Protein 8JYV (pdb70)

Nearest PDB structures (foldseek):
  8jyv-assembly1_A-2  TM=1.004E+00  e=3.271E-49  Trichoplax adhaerens
  8jyw-assembly1_A  TM=7.025E-01  e=9.740E-27  Trichoplax adhaerens
  8gtj-assembly1_A  TM=6.447E-01  e=4.768E-07  Homo sapiens
  8gtj-assembly2_C  TM=6.629E-01  e=1.010E-06  Homo sapiens
  8jyz-assembly1_B  TM=3.454E-01  e=4.196E-01  Neurospora crassa

Solvent-accessible surface area: 12658 Å² total

Sequence (237 aa):
GRPFAVAVNEFIRSAGQDSLCGVPDINSSGDFPLHIIVKEVPKVLPCCRRPKIKRTPYTLNDILDEPCPNQLKSSDLVTFTEPLVSNVKASSSIGLQILKHFDSGAKGSKNFITSASLGTVVKAETIDITKVLAKVRTAKAKVENDLVSRVKTKRLCLGLVVETACVAAAGKLTEADNWEISGHTNANIGEAVVTATAELDKNLSRKIEIPPGTALAYSFDLEILEDRSLRVSSSAG

InterPro domains:
  IPR040460 Gasdermin, pore forming domain [PF04598] (1-233)
  IPR042377 Gasdermin-E [PTHR15207] (1-231)

B-factor: mean 58.8, std 21.07, range [24.51, 159.01]

Foldseek 3Di:
DQLLVVQLVLVVVVVPALQKDWDRGQVLQVQFAQHKKKWFQDPVDPVPDGTDIGGDPDGNQLWWPDDFDQEKEKAWDDFDPFWDKDKDFCPDPSNVVVQVVVPVGLVPFGIKIKTKHQWIKMKMFHPDVPRVQVCLQPTFTDCPRPLLVVVVDPRIWMKHWGMWIFRADQWDLDPVGHYDTYDRDPTDAFPIKMKIARPPDNVRMDMDTNHHSGTTITGIGWDQDPVRRIDGDGDSD

Secondary structure (DSSP, 8-state):
----HHHHHHHHHHH--TT-EE---STTGGG---EEEEEE--SSSSS-SPPEEEEEEEEHHHHBSS----EEEEEEEEE--S-EEEEEETTSHHHHHHHHHSTT--TT--EEEEEEE--EEEEEEES-HHHHHHHHHH-BB-TTSHHHHH---SSEEEEE--EEEEE--SS-S-SSSEEPP----S---S--EEEEEETTEEEEEEEEE--TT-EEEEE--EEEPTTSBEEE-----

Organism: Trichoplax adhaerens (NCBI:txid10228)

Radius of gyration: 19.63 Å; Cα contacts (8 Å, |Δi|>4): 522; chains: 1; bounding box: 34×48×56 Å

Structure (mmCIF, N/CA/C/O backbone):
data_8JYV
#
_entry.id   8JYV
#
_cell.length_a   55.718
_cell.length_b   55.718
_cell.length_c   140.085
_cell.angle_alpha   90.000
_cell.angle_beta   90.000
_cell.angle_gamma   120.000
#
_symmetry.space_group_name_H-M   'P 31 2 1'
#
loop_
_entity.id
_entity.type
_entity.pdbx_description
1 polymer 'Gasdermin pore forming domain-containing protein'
2 water water
#
loop_
_atom_site.group_PDB
_atom_site.id
_atom_site.type_symbol
_atom_site.label_atom_id
_atom_site.label_alt_id
_atom_site.label_comp_id
_atom_site.label_asym_id
_atom_site.label_entity_id
_atom_site.label_seq_id
_atom_site.pdbx_PDB_ins_code
_atom_site.Cartn_x
_atom_site.Cartn_y
_atom_site.Cartn_z
_atom_site.occupancy
_atom_site.B_iso_or_equiv
_atom_site.auth_seq_id
_atom_site.auth_comp_id
_atom_site.auth_asym_id
_atom_site.auth_atom_id
_atom_site.pdbx_PDB_model_num
ATOM 1 N N . GLY A 1 2 ? 18.49623 -7.89910 -11.82406 1.000 73.17061 -2 GLY A N 1
ATOM 2 C CA . GLY A 1 2 ? 19.14177 -7.97689 -10.52416 1.000 66.27531 -2 GLY A CA 1
ATOM 3 C C . GLY A 1 2 ? 18.72363 -6.88888 -9.58035 1.000 66.90108 -2 GLY A C 1
ATOM 4 O O . GLY A 1 2 ? 17.96683 -7.11715 -8.64300 1.000 63.91092 -2 GLY A O 1
ATOM 5 N N . ARG A 1 3 ? 19.30365 -5.71482 -9.74299 1.000 74.59034 -1 ARG A N 1
ATOM 6 C CA . ARG A 1 3 ? 18.86060 -4.58076 -8.92526 1.000 69.81871 -1 ARG A CA 1
ATOM 7 C C . ARG A 1 3 ? 17.39885 -4.25640 -9.24681 1.000 55.99607 -1 ARG A C 1
ATOM 8 O O . ARG A 1 3 ? 16.62852 -3.94236 -8.33154 1.000 48.45593 -1 ARG A O 1
ATOM 16 N N . PRO A 1 4 ? 16.96847 -4.28227 -10.51499 1.000 48.77537 0 PRO A N 1
ATOM 17 C CA . PRO A 1 4 ? 15.51828 -4.15372 -10.76000 1.000 48.85691 0 PRO A CA 1
ATOM 18 C C . PRO A 1 4 ? 14.70811 -5.34623 -10.26768 1.000 44.47675 0 PRO A C 1
ATOM 19 O O . PRO A 1 4 ? 13.56397 -5.17705 -9.82138 1.000 47.39417 0 PRO A O 1
ATOM 31 N N . PHE A 1 6 ? 15.38094 -7.25162 -7.74499 1.000 33.43891 2 PHE A N 1
ATOM 32 C CA . PHE A 1 6 ? 15.28521 -7.04180 -6.29938 1.000 32.78629 2 PHE A CA 1
ATOM 33 C C . PHE A 1 6 ? 14.20839 -6.01683 -5.96968 1.000 36.54548 2 PHE A C 1
ATOM 34 O O . PHE A 1 6 ? 13.44532 -6.18498 -5.00707 1.000 36.62623 2 PHE A O 1
ATOM 42 N N . ALA A 1 7 ? 14.15024 -4.92967 -6.74191 1.000 32.81064 3 ALA A N 1
ATOM 43 C CA . ALA A 1 7 ? 13.10132 -3.94218 -6.53490 1.000 31.40505 3 ALA A CA 1
ATOM 44 C C . ALA A 1 7 ? 11.72620 -4.56565 -6.70525 1.000 42.22860 3 ALA A C 1
ATOM 45 O O . ALA A 1 7 ? 10.77493 -4.15340 -6.03941 1.000 34.72160 3 ALA A O 1
ATOM 47 N N . VAL A 1 8 ? 11.59204 -5.55302 -7.59933 1.000 36.46457 4 VAL A N 1
ATOM 48 C CA . VAL A 1 8 ? 10.31309 -6.25145 -7.70921 1.000 36.19523 4 VAL A CA 1
ATOM 49 C C . VAL A 1 8 ? 9.97129 -6.95385 -6.39780 1.000 41.64450 4 VAL A C 1
ATOM 50 O O . VAL A 1 8 ? 8.84326 -6.85729 -5.89537 1.000 43.09705 4 VAL A O 1
ATOM 54 N N . ALA A 1 9 ? 10.93257 -7.69005 -5.83661 1.000 38.52013 5 ALA A N 1
ATOM 55 C CA . ALA A 1 9 ? 10.69621 -8.32151 -4.53458 1.000 36.66209 5 ALA A CA 1
ATOM 56 C C . ALA A 1 9 ? 10.24980 -7.29115 -3.49853 1.000 39.28143 5 ALA A C 1
ATOM 57 O O . ALA A 1 9 ? 9.23752 -7.46886 -2.80920 1.000 39.39391 5 ALA A O 1
ATOM 59 N N . VAL A 1 10 ? 11.01968 -6.21108 -3.38312 1.000 37.87029 6 VAL A N 1
ATOM 60 C CA . VAL A 1 10 ? 10.77207 -5.16534 -2.38908 1.000 35.89726 6 VAL A CA 1
ATOM 61 C C . VAL A 1 10 ? 9.37265 -4.57695 -2.55018 1.000 39.99798 6 VAL A C 1
ATOM 62 O O . VAL A 1 10 ? 8.59778 -4.48213 -1.58668 1.000 37.05686 6 VAL A O 1
ATOM 66 N N . ASN A 1 11 ? 9.03797 -4.14784 -3.76894 1.000 33.75266 7 ASN A N 1
ATOM 67 C CA . ASN A 1 11 ? 7.71737 -3.58129 -4.02019 1.000 36.73469 7 ASN A CA 1
ATOM 68 C C . ASN A 1 11 ? 6.61358 -4.58428 -3.70299 1.000 49.84076 7 ASN A C 1
ATOM 69 O O . ASN A 1 11 ? 5.56725 -4.20580 -3.17158 1.000 41.66416 7 ASN A O 1
ATOM 74 N N . GLU A 1 12 ? 6.81577 -5.86679 -4.03462 1.000 46.29010 8 GLU A N 1
ATOM 75 C CA . GLU A 1 12 ? 5.80091 -6.87267 -3.72350 1.000 45.54979 8 GLU A CA 1
ATOM 76 C C . GLU A 1 12 ? 5.56668 -6.98378 -2.22098 1.000 46.44655 8 GLU A C 1
ATOM 77 O O . GLU A 1 12 ? 4.41599 -6.99498 -1.75760 1.000 44.38460 8 GLU A O 1
ATOM 83 N N . PHE A 1 13 ? 6.64557 -7.07014 -1.43828 1.000 41.01666 9 PHE A N 1
ATOM 84 C CA . PHE A 1 13 ? 6.46247 -7.12209 0.00534 1.000 43.79109 9 PHE A CA 1
ATOM 85 C C . PHE A 1 13 ? 5.72714 -5.88062 0.49358 1.000 40.63616 9 PHE A C 1
ATOM 86 O O . PHE A 1 13 ? 4.77442 -5.97950 1.27022 1.000 46.34782 9 PHE A O 1
ATOM 94 N N . ILE A 1 14 ? 6.14675 -4.70032 0.03398 1.000 41.37943 10 ILE A N 1
ATOM 95 C CA . ILE A 1 14 ? 5.54791 -3.46624 0.53554 1.000 41.00238 10 ILE A CA 1
ATOM 96 C C . ILE A 1 14 ? 4.07088 -3.39816 0.16279 1.000 49.15232 10 ILE A C 1
ATOM 97 O O . ILE A 1 14 ? 3.22213 -3.02698 0.98226 1.000 42.75657 10 ILE A O 1
ATOM 102 N N . ARG A 1 15 ? 3.73213 -3.78619 -1.06724 1.000 41.94262 11 ARG A N 1
ATOM 103 C CA . ARG A 1 15 ? 2.33404 -3.76781 -1.47348 1.000 43.53644 11 ARG A CA 1
ATOM 104 C C . ARG A 1 15 ? 1.51718 -4.77860 -0.68392 1.000 49.35720 11 ARG A C 1
ATOM 105 O O . ARG A 1 15 ? 0.31661 -4.57904 -0.48365 1.000 62.14221 11 ARG A O 1
ATOM 113 N N . SER A 1 16 ? 2.14168 -5.86314 -0.22445 1.000 47.66449 12 SER A N 1
ATOM 114 C CA . SER A 1 16 ? 1.38678 -6.85108 0.53847 1.000 54.27143 12 SER A CA 1
ATOM 115 C C . SER A 1 16 ? 1.23132 -6.45592 1.99939 1.000 48.85270 12 SER A C 1
ATOM 116 O O . SER A 1 16 ? 0.26902 -6.87741 2.64582 1.000 58.35469 12 SER A O 1
ATOM 119 N N . ALA A 1 17 ? 2.16522 -5.66511 2.53434 1.000 49.68623 13 ALA A N 1
ATOM 120 C CA . ALA A 1 17 ? 2.17339 -5.38117 3.96702 1.000 54.45296 13 ALA A CA 1
ATOM 121 C C . ALA A 1 17 ? 1.07322 -4.40742 4.37606 1.000 63.72891 13 ALA A C 1
ATOM 122 O O . ALA A 1 17 ? 0.54276 -4.50738 5.49005 1.000 64.64867 13 ALA A O 1
ATOM 124 N N . GLY A 1 18 ? 0.73050 -3.45362 3.51535 1.000 57.11344 14 GLY A N 1
ATOM 125 C CA . GLY A 1 18 ? -0.30258 -2.49410 3.85792 1.000 63.79197 14 GLY A CA 1
ATOM 126 C C . GLY A 1 18 ? 0.09033 -1.42793 4.85839 1.000 68.07300 14 GLY A C 1
ATOM 127 O O . GLY A 1 18 ? -0.79030 -0.81389 5.46616 1.000 67.44905 14 GLY A O 1
ATOM 128 N N . GLN A 1 19 ? 1.38243 -1.18855 5.05759 1.000 62.89964 15 GLN A N 1
ATOM 129 C CA . GLN A 1 19 ? 1.86279 -0.11924 5.92436 1.000 65.92464 15 GLN A CA 1
ATOM 130 C C . GLN A 1 19 ? 2.37010 1.02739 5.05694 1.000 69.49427 15 GLN A C 1
ATOM 131 O O . GLN A 1 19 ? 3.29117 0.84105 4.25297 1.000 66.37167 15 GLN A O 1
ATOM 137 N N . ASP A 1 20 ? 1.76842 2.21097 5.22062 1.000 69.93515 16 ASP A N 1
ATOM 138 C CA . ASP A 1 20 ? 2.12979 3.34797 4.37544 1.000 74.58526 16 ASP A CA 1
ATOM 139 C C . ASP A 1 20 ? 3.53698 3.85345 4.66663 1.000 69.07414 16 ASP A C 1
ATOM 140 O O . ASP A 1 20 ? 4.18122 4.43858 3.78705 1.000 72.86689 16 ASP A O 1
ATOM 145 N N . SER A 1 21 ? 4.02845 3.63943 5.88590 1.000 61.68094 17 SER A N 1
ATOM 146 C CA . SER A 1 21 ? 5.30342 4.21386 6.28702 1.000 60.95450 17 SER A CA 1
ATOM 147 C C . SER A 1 21 ? 6.49408 3.51665 5.64456 1.000 54.06414 17 SER A C 1
ATOM 148 O O . SER A 1 21 ? 7.60135 4.06656 5.67810 1.000 48.07524 17 SER A O 1
ATOM 151 N N . LEU A 1 22 ? 6.29871 2.33182 5.06477 1.000 43.66438 18 LEU A N 1
ATOM 152 C CA . LEU A 1 22 ? 7.43333 1.50334 4.68629 1.000 35.22593 18 LEU A CA 1
ATOM 153 C C . LEU A 1 22 ? 8.17078 2.08802 3.49449 1.000 45.62731 18 LEU A C 1
ATOM 154 O O . LEU A 1 22 ? 7.56325 2.55707 2.52472 1.000 41.34328 18 LEU A O 1
ATOM 159 N N . CYS A 1 23 ? 9.49186 2.02526 3.56382 1.000 33.29294 19 CYS A N 1
ATOM 160 C CA . CYS A 1 23 ? 10.36945 2.41591 2.47937 1.000 35.20858 19 CYS A CA 1
ATOM 161 C C . CYS A 1 23 ? 11.10819 1.19146 1.95513 1.000 36.27441 19 CYS A C 1
ATOM 162 O O . CYS A 1 23 ? 11.42228 0.26438 2.70546 1.000 34.49751 19 CYS A O 1
ATOM 165 N N . GLY A 1 24 ? 11.38928 1.18365 0.65927 1.000 31.65738 20 GLY A N 1
ATOM 166 C CA . GLY A 1 24 ? 12.05477 0.04268 0.04999 1.000 30.40002 20 GLY A CA 1
ATOM 167 C C . GLY A 1 24 ? 13.56928 0.12784 0.13650 1.000 25.06446 20 GLY A C 1
ATOM 168 O O . GLY A 1 24 ? 14.15306 1.19359 -0.00413 1.000 32.26744 20 GLY A O 1
ATOM 169 N N . VAL A 1 25 ? 14.19987 -1.01634 0.36555 1.000 26.67978 21 VAL A N 1
ATOM 170 C CA . VAL A 1 25 ? 15.65618 -1.08308 0.41034 1.000 26.54343 21 VAL A CA 1
ATOM 171 C C . VAL A 1 25 ? 16.13224 -1.05916 -1.03868 1.000 38.87972 21 VAL A C 1
ATOM 172 O O . VAL A 1 25 ? 15.53812 -1.73880 -1.88607 1.000 30.82195 21 VAL A O 1
ATOM 176 N N . PRO A 1 26 ? 17.14172 -0.26289 -1.38521 1.000 33.60309 22 PRO A N 1
ATOM 177 C CA . PRO A 1 26 ? 17.44341 -0.04605 -2.81172 1.000 36.21491 22 PRO A CA 1
ATOM 178 C C . PRO A 1 26 ? 18.15184 -1.19366 -3.50369 1.000 38.83529 22 PRO A C 1
ATOM 179 O O . PRO A 1 26 ? 17.94110 -1.40341 -4.70102 1.000 40.35295 22 PRO A O 1
ATOM 183 N N . ASP A 1 27 ? 19.00925 -1.91609 -2.79700 1.000 39.13482 23 ASP A N 1
ATOM 184 C CA . ASP A 1 27 ? 19.73071 -3.01405 -3.41879 1.000 43.06087 23 ASP A CA 1
ATOM 185 C C . ASP A 1 27 ? 20.17474 -3.98268 -2.33656 1.000 47.44855 23 ASP A C 1
ATOM 186 O O . ASP A 1 27 ? 20.21929 -3.64395 -1.15014 1.000 37.76430 23 ASP A O 1
ATOM 191 N N . ILE A 1 28 ? 20.51478 -5.19732 -2.77047 1.000 39.26937 24 ILE A N 1
ATOM 192 C CA . ILE A 1 28 ? 20.98832 -6.21536 -1.83634 1.000 42.70449 24 ILE A CA 1
ATOM 193 C C . ILE A 1 28 ? 22.28357 -5.76891 -1.16753 1.000 44.40761 24 ILE A C 1
ATOM 194 O O . ILE A 1 28 ? 22.46860 -5.93202 0.04975 1.000 40.60930 24 ILE A O 1
ATOM 199 N N . ASN A 1 29 ? 23.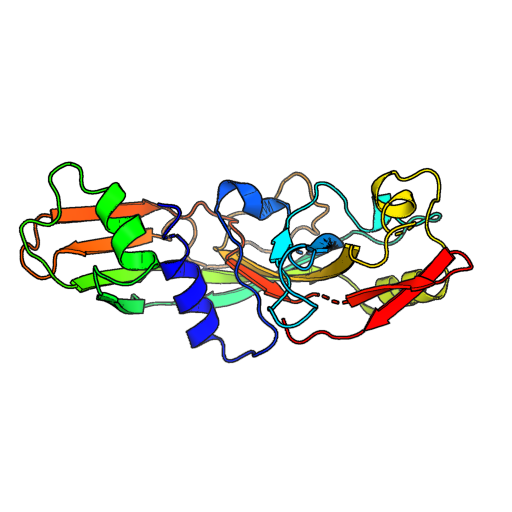18315 -5.15686 -1.94010 1.000 40.32521 25 ASN A N 1
ATOM 200 C CA . ASN A 1 29 ? 24.48760 -4.79068 -1.39532 1.000 41.71018 25 ASN A CA 1
ATOM 201 C C . ASN A 1 29 ? 24.37524 -3.77993 -0.26020 1.000 42.44218 25 ASN A C 1
ATOM 202 O O . ASN A 1 29 ? 25.22213 -3.76791 0.64038 1.000 52.32781 25 ASN A O 1
ATOM 207 N N . SER A 1 30 ? 23.36076 -2.92110 -0.28772 1.000 44.69863 26 SER A N 1
ATOM 208 C CA . SER A 1 30 ? 23.19733 -1.88444 0.72925 1.000 40.40880 26 SER A CA 1
ATOM 209 C C . SER A 1 30 ? 22.40234 -2.34432 1.94229 1.000 46.16149 26 SER A C 1
ATOM 210 O O . SER A 1 30 ? 22.16614 -1.53011 2.83848 1.000 43.65120 26 SER A O 1
ATOM 213 N N . SER A 1 31 ? 21.99998 -3.61769 1.99362 1.000 37.38704 27 SER A N 1
ATOM 214 C CA . SER A 1 31 ? 21.00887 -4.07116 2.96999 1.000 41.55816 27 SER A CA 1
ATOM 215 C C . SER A 1 31 ? 21.40878 -3.70060 4.38840 1.000 43.86177 27 SER A C 1
ATOM 216 O O . SER A 1 31 ? 20.57930 -3.22555 5.17914 1.000 44.50400 27 SER A O 1
ATOM 219 N N . GLY A 1 32 ? 22.68332 -3.92065 4.72581 1.000 44.20092 28 GLY A N 1
ATOM 220 C CA . GLY A 1 32 ? 23.14992 -3.69522 6.08103 1.000 40.26076 28 GLY A CA 1
ATOM 221 C C . GLY A 1 32 ? 22.98267 -2.26811 6.55105 1.000 43.99928 28 GLY A C 1
ATOM 222 O O . GLY A 1 32 ? 22.87034 -2.02267 7.75344 1.000 43.65660 28 GLY A O 1
ATOM 223 N N . ASP A 1 33 ? 22.95263 -1.31069 5.62218 1.000 39.23470 29 ASP A N 1
ATOM 224 C CA . ASP A 1 33 ? 22.80551 0.08958 5.99414 1.000 37.81899 29 ASP A CA 1
ATOM 225 C C . ASP A 1 33 ? 21.37753 0.45614 6.36875 1.000 38.10552 29 ASP A C 1
ATOM 226 O O . ASP A 1 33 ? 21.14269 1.58636 6.80979 1.000 38.99564 29 ASP A O 1
ATOM 231 N N . PHE A 1 34 ? 20.42271 -0.46484 6.22761 1.000 33.51380 30 PHE A N 1
ATOM 232 C CA . PHE A 1 34 ? 19.03085 -0.14914 6.50624 1.000 32.55366 30 PHE A CA 1
ATOM 233 C C . PHE A 1 34 ? 18.47994 -0.95510 7.67561 1.000 34.07365 30 PHE A C 1
ATOM 234 O O . PHE A 1 34 ? 17.26274 -1.11358 7.79554 1.000 31.92942 30 PHE A O 1
ATOM 250 N N . PRO A 1 36 ? 17.86678 -1.50675 11.88407 1.000 34.29225 32 PRO A N 1
ATOM 251 C CA . PRO A 1 36 ? 17.54288 -0.56321 12.96803 1.000 33.42770 32 PRO A CA 1
ATOM 252 C C . PRO A 1 36 ? 18.77622 0.14139 13.51953 1.000 34.86701 32 PRO A C 1
ATOM 253 O O . PRO A 1 36 ? 19.86916 -0.42476 13.59595 1.000 34.82349 32 PRO A O 1
ATOM 257 N N . LEU A 1 37 ? 18.57711 1.40108 13.90709 1.000 35.64499 33 LEU A N 1
ATOM 258 C CA . LEU A 1 37 ? 19.55787 2.33149 14.45364 1.000 34.68603 33 LEU A CA 1
ATOM 259 C C . LEU A 1 37 ? 20.52639 2.83209 13.39649 1.000 37.53295 33 LEU A C 1
ATOM 260 O O . LEU A 1 37 ? 21.39949 3.64691 13.71777 1.000 34.76838 33 LEU A O 1
ATOM 265 N N . HIS A 1 38 ? 20.39203 2.41454 12.13756 1.000 34.63625 34 HIS A N 1
ATOM 266 C CA . HIS A 1 38 ? 21.23151 3.03039 11.13195 1.000 33.82061 34 HIS A CA 1
ATOM 267 C C . HIS A 1 38 ? 20.64672 4.37707 10.72928 1.000 30.81183 34 HIS A C 1
ATOM 268 O O . HIS A 1 38 ? 19.44544 4.63771 10.86919 1.000 32.45994 34 HIS A O 1
ATOM 275 N N . ILE A 1 39 ? 21.52347 5.24027 10.23887 1.000 34.55850 35 ILE A N 1
ATOM 276 C CA . ILE A 1 39 ? 21.17393 6.59201 9.83612 1.000 36.52674 35 ILE A CA 1
ATOM 277 C C . ILE A 1 39 ? 21.06012 6.62585 8.32300 1.000 35.08255 35 ILE A C 1
ATOM 278 O O . ILE A 1 39 ? 21.95608 6.14771 7.61343 1.000 35.49277 35 ILE A O 1
ATOM 283 N N . ILE A 1 40 ? 19.97161 7.19994 7.82850 1.000 35.02683 36 ILE A N 1
ATOM 284 C CA . ILE A 1 40 ? 19.83126 7.48788 6.40780 1.000 35.05374 36 ILE A CA 1
ATOM 285 C C . ILE A 1 40 ? 19.84847 8.99965 6.21647 1.000 42.62724 36 ILE A C 1
ATOM 286 O O . ILE A 1 40 ? 19.65605 9.77374 7.15498 1.000 36.45658 36 ILE A O 1
ATOM 291 N N . VAL A 1 41 ? 20.08070 9.42959 4.97538 1.000 35.69834 37 VAL A N 1
ATOM 292 C CA . VAL A 1 41 ? 20.02172 10.84360 4.63339 1.000 34.51497 37 VAL A CA 1
ATOM 293 C C . VAL A 1 41 ? 18.96361 11.03132 3.55719 1.000 48.89866 37 VAL A C 1
ATOM 294 O O . VAL A 1 41 ? 18.82467 10.19581 2.66100 1.000 47.05203 37 VAL A O 1
ATOM 298 N N . LYS A 1 42 ? 18.20318 12.11213 3.65563 1.000 41.57849 38 LYS A N 1
ATOM 299 C CA . LYS A 1 42 ? 17.36121 12.58995 2.56870 1.000 50.66041 38 LYS A CA 1
ATOM 300 C C . LYS A 1 42 ? 17.96942 13.87992 2.04126 1.000 55.31599 38 LYS A C 1
ATOM 301 O O . LYS A 1 42 ? 18.15638 14.84106 2.79900 1.000 56.62421 38 LYS A O 1
ATOM 307 N N . GLU A 1 43 ? 18.29823 13.88981 0.75325 1.000 62.84370 39 GLU A N 1
ATOM 308 C CA . GLU A 1 43 ? 18.79392 15.08432 0.08187 1.000 63.76144 39 GLU A CA 1
ATOM 309 C C . GLU A 1 43 ? 17.84726 15.40656 -1.06380 1.000 65.83995 39 GLU A C 1
ATOM 310 O O . GLU A 1 43 ? 17.55923 14.54188 -1.89804 1.000 56.15580 39 GLU A O 1
ATOM 316 N N . VAL A 1 44 ? 17.32072 16.62496 -1.07569 1.000 66.52131 40 VAL A N 1
ATOM 317 C CA . VAL A 1 44 ? 16.38426 16.99990 -2.13044 1.000 87.43358 40 VAL A CA 1
ATOM 318 C C . VAL A 1 44 ? 17.21799 17.45934 -3.32118 1.000 81.89587 40 VAL A C 1
ATOM 319 O O . VAL A 1 44 ? 18.20232 18.19465 -3.14121 1.000 77.44134 40 VAL A O 1
ATOM 323 N N . PRO A 1 45 ? 16.89910 17.00505 -4.53363 1.000 77.88824 41 PRO A N 1
ATOM 324 C CA . PRO A 1 45 ? 17.72605 17.34588 -5.69628 1.000 86.14441 41 PRO A CA 1
ATOM 325 C C . PRO A 1 45 ? 17.93231 18.84796 -5.82282 1.000 92.24616 41 PRO A C 1
ATOM 326 O O . PRO A 1 45 ? 17.02069 19.64426 -5.58708 1.000 93.34574 41 PRO A O 1
ATOM 330 N N . LYS A 1 46 ? 19.16027 19.23002 -6.18304 1.000 104.89336 42 LYS A N 1
ATOM 331 C CA . LYS A 1 46 ? 19.49592 20.64545 -6.29466 1.000 107.62601 42 LYS A CA 1
ATOM 332 C C . LYS A 1 46 ? 18.68494 21.33308 -7.38648 1.000 113.04538 42 LYS A C 1
ATOM 333 O O . LYS A 1 46 ? 18.46675 22.54929 -7.32410 1.000 113.07550 42 LYS A O 1
ATOM 339 N N . VAL A 1 47 ? 18.22691 20.57583 -8.38641 1.000 107.04113 43 VAL A N 1
ATOM 340 C CA . VAL A 1 47 ? 17.43097 21.15816 -9.46442 1.000 114.06972 43 VAL A CA 1
ATOM 341 C C . VAL A 1 47 ? 16.04219 21.53537 -8.96225 1.000 114.97649 43 VAL A C 1
ATOM 342 O O . VAL A 1 47 ? 15.53546 22.62857 -9.24372 1.000 117.61436 43 VAL A O 1
ATOM 346 N N . LEU A 1 48 ? 15.41408 20.64525 -8.20943 1.000 105.01814 44 LEU A N 1
ATOM 347 C CA . LEU A 1 48 ? 14.02334 20.82875 -7.82312 1.000 104.15287 44 LEU A CA 1
ATOM 348 C C . LEU A 1 48 ? 13.91826 21.71964 -6.58451 1.000 103.18418 44 LEU A C 1
ATOM 349 O O . LEU A 1 48 ? 14.76825 21.65413 -5.69183 1.000 102.24611 44 LEU A O 1
ATOM 354 N N . PRO A 1 49 ? 12.88819 22.55923 -6.51091 1.000 101.69644 45 PRO A N 1
ATOM 355 C CA . PRO A 1 49 ? 12.75877 23.52538 -5.40868 1.000 103.05769 45 PRO A CA 1
ATOM 356 C C . PRO A 1 49 ? 11.90089 22.98563 -4.26598 1.000 107.56357 45 PRO A C 1
ATOM 357 O O . PRO A 1 49 ? 10.90277 23.59532 -3.86385 1.000 111.13579 45 PRO A O 1
ATOM 361 N N . CYS A 1 50 ? 12.29728 21.83006 -3.73057 1.000 91.31212 46 CYS A N 1
ATOM 362 C CA . CYS A 1 50 ? 11.47156 21.09569 -2.77204 1.000 97.77097 46 CYS A CA 1
ATOM 363 C C . CYS A 1 50 ? 10.08923 20.83973 -3.36184 1.000 91.82692 46 CYS A C 1
ATOM 364 O O . CYS A 1 50 ? 9.06193 20.94086 -2.68480 1.000 69.74385 46 CYS A O 1
ATOM 367 N N . CYS A 1 51 ? 10.07403 20.55504 -4.66160 1.000 82.90898 47 CYS A N 1
ATOM 368 C CA . CYS A 1 51 ? 8.88271 20.12603 -5.37343 1.000 88.39931 47 CYS A CA 1
ATOM 369 C C . CYS A 1 51 ? 8.98719 18.68727 -5.83208 1.000 81.82118 47 CYS A C 1
ATOM 370 O O . CYS A 1 51 ? 8.07069 18.18709 -6.49212 1.000 73.86708 47 CYS A O 1
ATOM 373 N N . ARG A 1 52 ? 10.09031 18.02411 -5.52221 1.000 63.62251 48 ARG A N 1
ATOM 374 C CA . ARG A 1 52 ? 10.25070 16.60568 -5.76543 1.000 76.22063 48 ARG A CA 1
ATOM 375 C C . ARG A 1 52 ? 10.41763 15.90222 -4.42979 1.000 81.61042 48 ARG A C 1
ATOM 376 O O . ARG A 1 52 ? 10.89015 16.49278 -3.45319 1.000 82.43846 48 ARG A O 1
ATOM 384 N N . ARG A 1 53 ? 10.00118 14.64711 -4.38863 1.000 84.91948 49 ARG A N 1
ATOM 385 C CA . ARG A 1 53 ? 10.31918 13.82105 -3.24308 1.000 70.24246 49 ARG A CA 1
ATOM 386 C C . ARG A 1 53 ? 11.83208 13.79985 -3.04793 1.000 70.30520 49 ARG A C 1
ATOM 387 O O . ARG A 1 53 ? 12.58704 13.76940 -4.02985 1.000 65.18865 49 ARG A O 1
ATOM 395 N N . PRO A 1 54 ? 12.30887 13.84611 -1.80866 1.000 55.77872 50 PRO A N 1
ATOM 396 C CA . PRO A 1 54 ? 13.75242 13.78045 -1.57500 1.000 50.80412 50 PRO A CA 1
ATOM 397 C C . PRO A 1 54 ? 14.29757 12.43304 -2.00946 1.000 48.42198 50 PRO A C 1
ATOM 398 O O . PRO A 1 54 ? 13.56937 11.44879 -2.13340 1.000 57.10430 50 PRO A O 1
ATOM 402 N N . LYS A 1 55 ? 15.60013 12.39700 -2.24878 1.000 55.24470 51 LYS A N 1
ATOM 403 C CA . LYS A 1 55 ? 16.29323 11.14449 -2.51384 1.000 52.96373 51 LYS A CA 1
ATOM 404 C C . LYS A 1 55 ? 16.82549 10.59095 -1.19878 1.000 47.17366 51 LYS A C 1
ATOM 405 O O . LYS A 1 55 ? 17.54391 11.29408 -0.47640 1.000 51.43328 51 LYS A O 1
ATOM 411 N N . ILE A 1 56 ? 16.45680 9.34815 -0.87977 1.000 47.39016 52 ILE A N 1
ATOM 412 C CA . ILE A 1 56 ? 16.93517 8.68326 0.32969 1.000 44.02597 52 ILE A CA 1
ATOM 413 C C . ILE A 1 56 ? 18.21701 7.93723 0.00088 1.000 50.67046 52 ILE A C 1
ATOM 414 O O . ILE A 1 56 ? 18.29369 7.20834 -0.99390 1.000 52.57175 52 ILE A O 1
ATOM 419 N N . LYS A 1 57 ? 19.22901 8.13225 0.82551 1.000 37.62252 53 LYS A N 1
ATOM 420 C CA . LYS A 1 57 ? 20.55657 7.60586 0.58590 1.000 47.99189 53 LYS A CA 1
ATOM 421 C C . LYS A 1 57 ? 21.04202 6.90636 1.83814 1.000 46.79447 53 LYS A C 1
ATOM 422 O O . LYS A 1 57 ? 20.83036 7.38380 2.96530 1.000 47.28400 53 LYS A O 1
ATOM 428 N N . ARG A 1 58 ? 21.64564 5.74397 1.62855 1.000 42.97940 54 ARG A N 1
ATOM 429 C CA . ARG A 1 58 ? 22.35926 5.05467 2.68353 1.000 40.30351 54 ARG A CA 1
ATOM 430 C C . ARG A 1 58 ? 23.51893 5.91696 3.17384 1.000 46.84837 54 ARG A C 1
ATOM 431 O O . ARG A 1 58 ? 24.02042 6.79463 2.46712 1.000 45.12123 54 ARG A O 1
ATOM 439 N N . THR A 1 59 ? 23.92526 5.67229 4.41107 1.000 42.82661 55 THR A N 1
ATOM 440 C CA . THR A 1 59 ? 25.13604 6.23693 4.99428 1.000 45.64199 55 THR A CA 1
ATOM 441 C C . THR A 1 59 ? 25.80530 5.09595 5.74502 1.000 38.57047 55 THR A C 1
ATOM 442 O O . THR A 1 59 ? 25.17408 4.04972 5.95549 1.000 40.12410 55 THR A O 1
ATOM 446 N N . PRO A 1 60 ? 27.07331 5.22516 6.12912 1.000 44.99324 56 PRO A N 1
ATOM 447 C CA . PRO A 1 60 ? 27.70593 4.17432 6.93548 1.000 51.55191 56 PRO A CA 1
ATOM 448 C C . PRO A 1 60 ? 27.54786 4.36682 8.43404 1.000 50.61602 56 PRO A C 1
ATOM 449 O O . PRO A 1 60 ? 28.15827 3.61452 9.19533 1.000 51.31280 56 PRO A O 1
ATOM 453 N N . TYR A 1 61 ? 26.74613 5.33792 8.86269 1.000 45.51502 57 TYR A N 1
ATOM 454 C CA . TYR A 1 61 ? 26.68498 5.75319 10.25424 1.000 46.51655 57 TYR A CA 1
ATOM 455 C C . TYR A 1 61 ? 25.49523 5.11580 10.96551 1.000 41.78534 57 TYR A C 1
ATOM 456 O O . TYR A 1 61 ? 24.48696 4.74772 10.35072 1.000 39.17454 57 TYR A O 1
ATOM 465 N N . THR A 1 62 ? 25.63625 4.97528 12.27791 1.000 44.11532 58 THR A N 1
ATOM 466 C CA . THR A 1 62 ? 24.55545 4.58273 13.17264 1.000 42.65623 58 THR A CA 1
ATOM 467 C C . THR A 1 62 ? 24.31995 5.69292 14.19313 1.000 41.79837 58 THR A C 1
ATOM 468 O O . THR A 1 62 ? 25.08951 6.65248 14.28984 1.000 43.36031 58 THR A O 1
ATOM 472 N N . LEU A 1 63 ? 23.24446 5.54835 14.97614 1.000 36.40364 59 LEU A N 1
ATOM 473 C CA . LEU A 1 63 ? 22.89631 6.58766 15.94557 1.000 39.01293 59 LEU A CA 1
ATOM 474 C C . LEU A 1 63 ? 24.04869 6.85428 16.90756 1.000 50.63463 59 LEU A C 1
ATOM 475 O O . LEU A 1 63 ? 24.33586 8.01184 17.24868 1.000 44.56019 59 LEU A O 1
ATOM 480 N N . ASN A 1 64 ? 24.73729 5.79548 17.33799 1.000 50.17186 60 ASN A N 1
ATOM 481 C CA . ASN A 1 64 ? 25.84326 5.97645 18.26959 1.000 50.13766 60 ASN A CA 1
ATOM 482 C C . ASN A 1 64 ? 27.03652 6.67458 17.63046 1.000 52.86590 60 ASN A C 1
ATOM 483 O O . ASN A 1 64 ? 27.86411 7.23847 18.35301 1.000 50.95674 60 ASN A 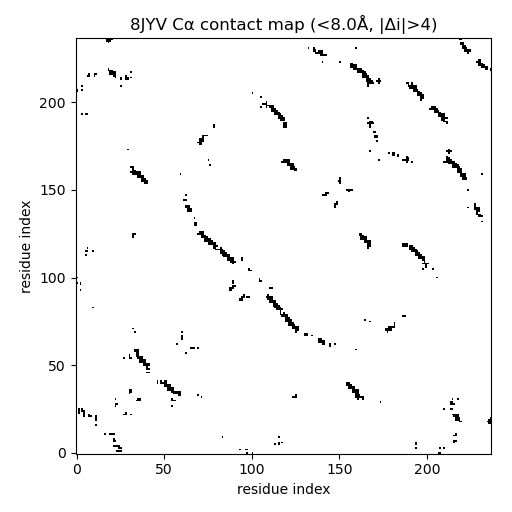O 1
ATOM 488 N N . ASP A 1 65 ? 27.15043 6.66066 16.30033 1.000 46.88680 61 ASP A N 1
ATOM 489 C CA . ASP A 1 65 ? 28.16076 7.49471 15.66071 1.000 54.73779 61 ASP A CA 1
ATOM 490 C C . ASP A 1 65 ? 27.81506 8.97699 15.76470 1.000 56.28461 61 ASP A C 1
ATOM 491 O O . ASP A 1 65 ? 28.69724 9.82617 15.59233 1.000 60.96322 61 ASP A O 1
ATOM 496 N N . ILE A 1 66 ? 26.56149 9.29588 16.07558 1.000 52.65910 62 ILE A N 1
ATOM 497 C CA . ILE A 1 66 ? 26.06389 10.66339 16.03593 1.000 57.36824 62 ILE A CA 1
ATOM 498 C C . ILE A 1 66 ? 25.84716 11.26310 17.42756 1.000 61.99861 62 ILE A C 1
ATOM 499 O O . ILE A 1 66 ? 25.94333 12.49235 17.57261 1.000 63.29176 62 ILE A O 1
ATOM 504 N N . LEU A 1 67 ? 25.60026 10.44727 18.45302 1.000 65.39036 63 LEU A N 1
ATOM 505 C CA . LEU A 1 67 ? 25.33342 10.93580 19.80170 1.000 58.42950 63 LEU A CA 1
ATOM 506 C C . LEU A 1 67 ? 26.62059 11.17318 20.58272 1.000 68.87910 63 LEU A C 1
ATOM 507 O O . LEU A 1 67 ? 27.60807 10.44983 20.42685 1.000 62.52741 63 LEU A O 1
ATOM 512 N N . ASP A 1 68 ? 26.58491 12.18743 21.45601 1.000 66.90201 64 ASP A N 1
ATOM 513 C CA . ASP A 1 68 ? 27.72221 12.45820 22.33336 1.000 72.85912 64 ASP A CA 1
ATOM 514 C C . ASP A 1 68 ? 27.85886 11.40094 23.41946 1.000 73.03289 64 ASP A C 1
ATOM 515 O O . ASP A 1 68 ? 28.97448 11.09945 23.85459 1.000 84.52772 64 ASP A O 1
ATOM 520 N N . GLU A 1 69 ? 26.74303 10.84446 23.87603 1.000 72.15788 65 GLU A N 1
ATOM 521 C CA . GLU A 1 69 ? 26.71011 9.80551 24.88192 1.000 80.36538 65 GLU A CA 1
ATOM 522 C C . GLU A 1 69 ? 26.19241 8.51594 24.25868 1.000 85.60410 65 GLU A C 1
ATOM 523 O O . GLU A 1 69 ? 25.33001 8.56797 23.37369 1.000 66.61792 65 GLU A O 1
ATOM 529 N N . PRO A 1 70 ? 26.69483 7.35236 24.68037 1.000 91.70915 66 PRO A N 1
ATOM 530 C CA . PRO A 1 70 ? 26.19694 6.09345 24.11069 1.000 85.73456 66 PRO A CA 1
ATOM 531 C C . PRO A 1 70 ? 24.70904 5.88968 24.34271 1.000 77.57526 66 PRO A C 1
ATOM 532 O O . PRO A 1 70 ? 24.02996 6.71186 24.96739 1.000 69.74913 66 PRO A O 1
ATOM 536 N N . CYS A 1 71 ? 24.20323 4.77833 23.85081 1.000 78.06127 67 CYS A N 1
ATOM 537 C CA . CYS A 1 71 ? 22.77658 4.50781 23.85935 1.000 79.92022 67 CYS A CA 1
ATOM 538 C C . CYS A 1 71 ? 22.60101 3.02945 23.54998 1.000 74.65575 67 CYS A C 1
ATOM 539 O O . CYS A 1 71 ? 23.41106 2.46306 22.80470 1.000 72.86997 67 CYS A O 1
ATOM 542 N N . PRO A 1 72 ? 21.59583 2.36606 24.11870 1.000 65.71951 68 PRO A N 1
ATOM 543 C CA . PRO A 1 72 ? 21.45023 0.92289 23.89553 1.000 60.52171 68 PRO A CA 1
ATOM 544 C C . PRO A 1 72 ? 21.31805 0.60703 22.40987 1.000 58.14142 68 PRO A C 1
ATOM 545 O O . PRO A 1 72 ? 20.47663 1.17282 21.70736 1.000 59.78642 68 PRO A O 1
ATOM 549 N N . ASN A 1 73 ? 22.18343 -0.28195 21.92584 1.000 50.46786 69 ASN A N 1
ATOM 550 C CA . ASN A 1 73 ? 22.17942 -0.66666 20.52194 1.000 53.68881 69 ASN A CA 1
ATOM 551 C C . ASN A 1 73 ? 21.71748 -2.09785 20.30863 1.000 53.75023 69 ASN A C 1
ATOM 552 O O . ASN A 1 73 ? 21.83196 -2.60685 19.19269 1.000 51.23367 69 ASN A O 1
ATOM 557 N N . GLN A 1 74 ? 21.23650 -2.77751 21.34827 1.000 55.70372 70 GLN A N 1
ATOM 558 C CA . GLN A 1 74 ? 20.82382 -4.16082 21.16204 1.000 64.17013 70 GLN A CA 1
ATOM 559 C C . GLN A 1 74 ? 19.52842 -4.21779 20.35834 1.000 50.44582 70 GLN A C 1
ATOM 560 O O . GLN A 1 74 ? 18.59827 -3.43681 20.59316 1.000 51.39147 70 GLN A O 1
ATOM 566 N N . LEU A 1 75 ? 19.48336 -5.14208 19.39113 1.000 54.19968 71 LEU A N 1
ATOM 567 C CA . LEU A 1 75 ? 18.33343 -5.36008 18.52596 1.000 48.71340 71 LEU A CA 1
ATOM 568 C C . LEU A 1 75 ? 17.77025 -6.76063 18.74237 1.000 52.09783 71 LEU A C 1
ATOM 569 O O . LEU A 1 75 ? 18.43330 -7.64822 19.28320 1.000 52.12591 71 LEU A O 1
ATOM 574 N N . LYS A 1 76 ? 16.53850 -6.95739 18.28031 1.000 50.18383 72 LYS A N 1
ATOM 575 C CA . LYS A 1 76 ? 15.87200 -8.25157 18.31020 1.000 48.93293 72 LYS A CA 1
ATOM 576 C C . LYS A 1 76 ? 15.21304 -8.49939 16.96177 1.000 48.24381 72 LYS A C 1
ATOM 577 O O . LYS A 1 76 ? 14.94855 -7.56353 16.20906 1.000 42.80123 72 LYS A O 1
ATOM 583 N N . SER A 1 77 ? 14.92133 -9.76619 16.66917 1.000 56.14777 73 SER A N 1
ATOM 584 C CA . SER A 1 77 ? 14.21079 -10.11781 15.44651 1.000 48.02832 73 SER A CA 1
ATOM 585 C C . SER A 1 77 ? 13.19551 -11.21017 15.74574 1.000 58.69448 73 SER A C 1
ATOM 586 O O . SER A 1 77 ? 13.41696 -12.06786 16.60473 1.000 54.25880 73 SER A O 1
ATOM 589 N N . SER A 1 78 ? 12.07484 -11.17281 15.02777 1.000 47.30257 74 SER A N 1
ATOM 590 C CA . SER A 1 78 ? 11.04179 -12.18901 15.18398 1.000 54.18059 74 SER A CA 1
ATOM 591 C C . SER A 1 78 ? 10.36512 -12.39472 13.83814 1.000 53.32394 74 SER A C 1
ATOM 592 O O . SER A 1 78 ? 10.45086 -11.54787 12.94623 1.000 50.32079 74 SER A O 1
ATOM 595 N N . ASP A 1 79 ? 9.70709 -13.53931 13.69130 1.000 52.22707 75 ASP A N 1
ATOM 596 C CA . ASP A 1 79 ? 9.04776 -13.85143 12.43359 1.000 59.39401 75 ASP A CA 1
ATOM 597 C C . ASP A 1 79 ? 7.83154 -12.95659 12.23561 1.000 56.35607 75 ASP A C 1
ATOM 598 O O . ASP A 1 79 ? 7.04564 -12.73673 13.15839 1.000 53.03482 75 ASP A O 1
ATOM 603 N N . LEU A 1 80 ? 7.69176 -12.42525 11.02297 1.000 53.88895 76 LEU A N 1
ATOM 604 C CA . LEU A 1 80 ? 6.63748 -11.48086 10.67940 1.000 47.42505 76 LEU A CA 1
ATOM 605 C C . LEU A 1 80 ? 5.56642 -12.10065 9.79879 1.000 55.16259 76 LEU A C 1
ATOM 606 O O . LEU A 1 80 ? 4.37424 -12.02393 10.12000 1.000 56.44988 76 LEU A O 1
ATOM 611 N N . VAL A 1 81 ? 5.96468 -12.73753 8.69812 1.000 52.60968 77 VAL A N 1
ATOM 612 C CA . VAL A 1 81 ? 5.01288 -13.37723 7.79949 1.000 53.44180 77 VAL A CA 1
ATOM 613 C C . VAL A 1 81 ? 5.73851 -14.50034 7.07820 1.000 54.49661 77 VAL A C 1
ATOM 614 O O . VAL A 1 81 ? 6.95310 -14.45316 6.88665 1.000 52.13999 77 VAL A O 1
ATOM 618 N N . THR A 1 82 ? 5.00647 -15.54673 6.72484 1.000 57.22682 78 THR A N 1
ATOM 619 C CA . THR A 1 82 ? 5.55747 -16.59398 5.87645 1.000 63.00043 78 THR A CA 1
ATOM 620 C C . THR A 1 82 ? 4.73645 -16.65196 4.60055 1.000 61.38688 78 THR A C 1
ATOM 621 O O . THR A 1 82 ? 3.52939 -16.91092 4.64527 1.000 64.55799 78 THR A O 1
ATOM 625 N N . PHE A 1 83 ? 5.38274 -16.38099 3.47396 1.000 61.31028 79 PHE A N 1
ATOM 626 C CA . PHE A 1 83 ? 4.74124 -16.49489 2.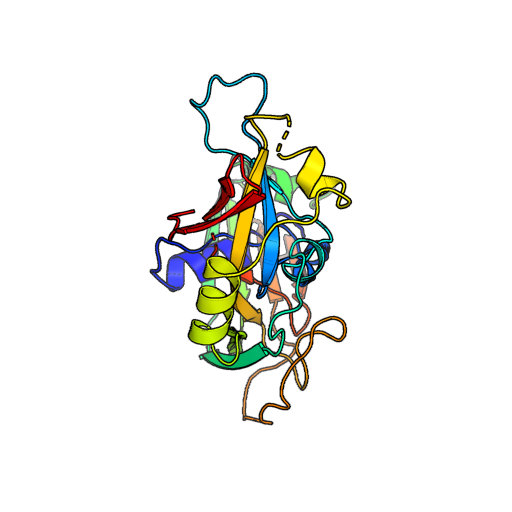17513 1.000 61.29271 79 PHE A CA 1
ATOM 627 C C . PHE A 1 83 ? 4.87110 -17.93826 1.70936 1.000 59.57121 79 PHE A C 1
ATOM 628 O O . PHE A 1 83 ? 5.98511 -18.46578 1.60911 1.000 65.37086 79 PHE A O 1
ATOM 636 N N . THR A 1 84 ? 3.73334 -18.58049 1.45320 1.000 61.09617 80 THR A N 1
ATOM 637 C CA . THR A 1 84 ? 3.70342 -19.95617 0.97837 1.000 66.46205 80 THR A CA 1
ATOM 638 C C . THR A 1 84 ? 3.49485 -20.05473 -0.52568 1.000 66.96640 80 THR A C 1
ATOM 639 O O . THR A 1 84 ? 3.59539 -21.15331 -1.08241 1.000 69.49729 80 THR A O 1
ATOM 643 N N . GLU A 1 85 ? 3.20013 -18.94394 -1.18811 1.000 67.49570 81 GLU A N 1
ATOM 644 C CA . GLU A 1 85 ? 2.99327 -18.90729 -2.62324 1.000 66.95580 81 GLU A CA 1
ATOM 645 C C . GLU A 1 85 ? 3.74415 -17.72671 -3.21596 1.000 64.51145 81 GLU A C 1
ATOM 646 O O . GLU A 1 85 ? 4.00440 -16.73786 -2.52420 1.000 57.42907 81 GLU A O 1
ATOM 652 N N . PRO A 1 86 ? 4.13102 -17.81305 -4.48228 1.000 57.41112 82 PRO A N 1
ATOM 653 C CA . PRO A 1 86 ? 4.84092 -16.69219 -5.10265 1.000 50.32733 82 PRO A CA 1
ATOM 654 C C . PRO A 1 86 ? 3.94304 -15.48228 -5.28654 1.000 52.67214 82 PRO A C 1
ATOM 655 O O . PRO A 1 86 ? 2.72668 -15.59312 -5.46044 1.000 59.02956 82 PRO A O 1
ATOM 659 N N . LEU A 1 87 ? 4.56757 -14.31301 -5.25000 1.000 51.58245 83 LEU A N 1
ATOM 660 C CA . LEU A 1 87 ? 3.90572 -13.04899 -5.53408 1.000 55.49640 83 LEU A CA 1
ATOM 661 C C . LEU A 1 87 ? 4.13861 -12.71592 -7.00182 1.000 55.53442 83 LEU A C 1
ATOM 662 O O . LEU A 1 87 ? 5.28474 -12.51832 -7.42354 1.000 49.54586 83 LEU A O 1
ATOM 667 N N . VAL A 1 88 ? 3.05408 -12.66136 -7.77180 1.000 60.32807 84 VAL A N 1
ATOM 668 C CA . VAL A 1 88 ? 3.10662 -12.61965 -9.22738 1.000 53.67594 84 VAL A CA 1
ATOM 669 C C . VAL A 1 88 ? 2.62390 -11.26063 -9.70087 1.000 53.77498 84 VAL A C 1
ATOM 670 O O . VAL A 1 88 ? 1.57475 -10.77900 -9.25825 1.000 63.37845 84 VAL A O 1
ATOM 674 N N . SER A 1 89 ? 3.39017 -10.64155 -10.59453 1.000 56.44949 85 SER A N 1
ATOM 675 C CA . SER A 1 89 ? 2.98742 -9.38198 -11.20070 1.000 57.46586 85 SER A CA 1
ATOM 676 C C . SER A 1 89 ? 3.44697 -9.34668 -12.64994 1.000 64.05689 85 SER A C 1
ATOM 677 O O . SER A 1 89 ? 4.09584 -10.27312 -13.14761 1.000 62.29189 85 SER A O 1
ATOM 680 N N . ASN A 1 90 ? 3.09941 -8.25388 -13.32411 1.000 67.74667 86 ASN A N 1
ATOM 681 C CA . ASN A 1 90 ? 3.54489 -7.96651 -14.67945 1.000 54.86928 86 ASN A CA 1
ATOM 682 C C . ASN A 1 90 ? 4.22526 -6.61013 -14.70261 1.000 68.73314 86 ASN A C 1
ATOM 683 O O . ASN A 1 90 ? 3.71144 -5.63995 -14.13534 1.000 80.28880 86 ASN A O 1
ATOM 688 N N . VAL A 1 91 ? 5.38252 -6.54964 -15.34487 1.000 63.01021 87 VAL A N 1
ATOM 689 C CA . VAL A 1 91 ? 6.11860 -5.30711 -15.53046 1.000 65.87365 87 VAL A CA 1
ATOM 690 C C . VAL A 1 91 ? 6.17039 -5.00062 -17.01902 1.000 67.71913 87 VAL A C 1
ATOM 691 O O . VAL A 1 91 ? 6.61784 -5.83617 -17.80826 1.000 61.50330 87 VAL A O 1
ATOM 695 N N . LYS A 1 92 ? 5.72691 -3.80859 -17.40769 1.000 61.64114 88 LYS A N 1
ATOM 696 C CA . LYS A 1 92 ? 5.81300 -3.42705 -18.80811 1.000 74.31567 88 LYS A CA 1
ATOM 697 C C . LYS A 1 92 ? 7.25711 -3.09363 -19.16361 1.000 74.64921 88 LYS A C 1
ATOM 698 O O . LYS A 1 92 ? 7.97782 -2.45924 -18.38344 1.000 69.12432 88 LYS A O 1
ATOM 704 N N . ALA A 1 93 ? 7.68665 -3.57579 -20.33219 1.000 66.17119 89 ALA A N 1
ATOM 705 C CA . ALA A 1 93 ? 9.05348 -3.36333 -20.79339 1.000 73.33975 89 ALA A CA 1
ATOM 706 C C . ALA A 1 93 ? 9.38882 -1.88901 -20.95002 1.000 80.32315 89 ALA A C 1
ATOM 707 O O . ALA A 1 93 ? 10.57219 -1.53308 -20.96007 1.000 72.28797 89 ALA A O 1
ATOM 709 N N . SER A 1 94 ? 8.37708 -1.02930 -21.08642 1.000 83.99733 90 SER A N 1
ATOM 710 C CA . SER A 1 94 ? 8.60434 0.39696 -21.27847 1.000 91.83103 90 SER A CA 1
ATOM 711 C C . SER A 1 94 ? 8.78777 1.14903 -19.97197 1.000 82.71751 90 SER A C 1
ATOM 712 O O . SER A 1 94 ? 9.33689 2.25509 -19.98173 1.000 83.29344 90 SER A O 1
ATOM 715 N N . SER A 1 95 ? 8.33499 0.58969 -18.85434 1.000 79.32635 91 SER A N 1
ATOM 716 C CA . SER A 1 95 ? 8.49063 1.25987 -17.57462 1.000 72.76685 91 SER A CA 1
ATOM 717 C C . SER A 1 95 ? 9.96617 1.32352 -17.18484 1.000 72.55811 91 SER A C 1
ATOM 718 O O . SER A 1 95 ? 10.83326 0.70754 -17.80929 1.000 78.91150 91 SER A O 1
ATOM 721 N N . SER A 1 96 ? 10.24318 2.10783 -16.14299 1.000 65.48963 92 SER A N 1
ATOM 722 C CA . SER A 1 96 ? 11.60054 2.21640 -15.62540 1.000 62.85935 92 SER A CA 1
ATOM 723 C C . SER A 1 96 ? 12.14699 0.84492 -15.24325 1.000 59.91396 92 SER A C 1
ATOM 724 O O . SER A 1 96 ? 13.24678 0.45388 -15.66813 1.000 74.92091 92 SER A O 1
ATOM 727 N N . ILE A 1 97 ? 11.37433 0.09141 -14.45384 1.000 54.96760 93 ILE A N 1
ATOM 728 C CA . ILE A 1 97 ? 11.79142 -1.24755 -14.03938 1.000 52.14127 93 ILE A CA 1
ATOM 729 C C . ILE A 1 97 ? 11.95055 -2.15922 -15.25230 1.000 61.36038 93 ILE A C 1
ATOM 730 O O . ILE A 1 97 ? 12.88679 -2.96490 -15.32533 1.000 60.80588 93 ILE A O 1
ATOM 735 N N . GLY A 1 98 ? 11.04885 -2.03450 -16.22813 1.000 64.70578 94 GLY A N 1
ATOM 736 C CA . GLY A 1 98 ? 11.11036 -2.89634 -17.40062 1.000 62.88308 94 GLY A CA 1
ATOM 737 C C . GLY A 1 98 ? 12.33332 -2.64879 -18.26520 1.000 67.83833 94 GLY A C 1
ATOM 738 O O . GLY A 1 98 ? 12.96588 -3.59326 -18.74425 1.000 63.11752 94 GLY A O 1
ATOM 739 N N . LEU A 1 99 ? 12.67656 -1.37712 -18.49158 1.000 61.37920 95 LEU A N 1
ATOM 740 C CA . LEU A 1 99 ? 13.89118 -1.07100 -19.24396 1.000 65.53445 95 LEU A CA 1
ATOM 741 C C . LEU A 1 99 ? 15.12864 -1.56179 -18.50336 1.000 69.29191 95 LEU A C 1
ATOM 742 O O . LEU A 1 99 ? 16.06304 -2.10640 -19.12012 1.000 81.19819 95 LEU A O 1
ATOM 747 N N . GLN A 1 100 ? 15.15112 -1.38501 -17.17462 1.000 63.13982 96 GLN A N 1
ATOM 748 C CA . GLN A 1 100 ? 16.26117 -1.91682 -16.38998 1.000 65.42495 96 GLN A CA 1
ATOM 749 C C . GLN A 1 100 ? 16.38717 -3.42863 -16.56402 1.000 63.25484 96 GLN A C 1
ATOM 750 O O . GLN A 1 100 ? 17.49064 -3.95363 -16.75714 1.000 71.15236 96 GLN A O 1
ATOM 756 N N . ILE A 1 101 ? 15.26184 -4.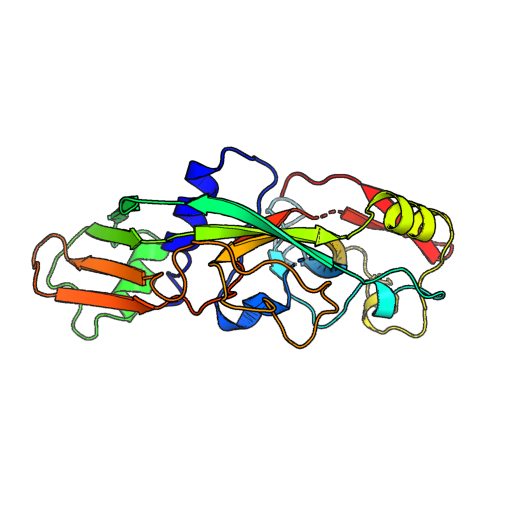14618 -16.49575 1.000 59.80830 97 ILE A N 1
ATOM 757 C CA . ILE A 1 101 ? 15.28191 -5.59757 -16.68575 1.000 69.81110 97 ILE A CA 1
ATOM 758 C C . ILE A 1 101 ? 15.78410 -5.94840 -18.08286 1.000 68.92381 97 ILE A C 1
ATOM 759 O O . ILE A 1 101 ? 16.57556 -6.88497 -18.26289 1.000 69.24984 97 ILE A O 1
ATOM 764 N N . LEU A 1 102 ? 15.33452 -5.19973 -19.09376 1.000 69.13513 98 LEU A N 1
ATOM 765 C CA . LEU A 1 102 ? 15.75145 -5.48177 -20.46261 1.000 72.56658 98 LEU A CA 1
ATOM 766 C C . LEU A 1 102 ? 17.25925 -5.34436 -20.62841 1.000 71.19460 98 LEU A C 1
ATOM 767 O O . LEU A 1 102 ? 17.86412 -6.07164 -21.42582 1.000 74.58584 98 LEU A O 1
ATOM 772 N N . LYS A 1 103 ? 17.87772 -4.41254 -19.89911 1.000 74.92807 99 LYS A N 1
ATOM 773 C CA . LYS A 1 103 ? 19.33717 -4.30350 -19.93237 1.000 73.39021 99 LYS A CA 1
ATOM 774 C C . LYS A 1 103 ? 20.01348 -5.64837 -19.66271 1.000 72.99585 99 LYS A C 1
ATOM 775 O O . LYS A 1 103 ? 21.06203 -5.95201 -20.24353 1.000 80.64424 99 LYS A O 1
ATOM 781 N N . HIS A 1 104 ? 19.42821 -6.46991 -18.78229 1.000 77.05289 100 HIS A N 1
ATOM 782 C CA . HIS A 1 104 ? 20.02028 -7.76600 -18.45874 1.000 77.58263 100 HIS A CA 1
ATOM 783 C C . HIS A 1 104 ? 19.83655 -8.78741 -19.57029 1.000 83.51324 100 HIS A C 1
ATOM 784 O O . HIS A 1 104 ? 20.58981 -9.76545 -19.61809 1.000 90.40647 100 HIS A O 1
ATOM 791 N N . PHE A 1 105 ? 18.85255 -8.59076 -20.44887 1.000 82.62397 101 PHE A N 1
ATOM 792 C CA . PHE A 1 105 ? 18.62722 -9.46576 -21.59859 1.000 79.19787 101 PHE A CA 1
ATOM 793 C C . PHE A 1 105 ? 19.47788 -8.92672 -22.74150 1.000 88.40867 101 PHE A C 1
ATOM 794 O O . PHE A 1 105 ? 19.13988 -7.91172 -23.35562 1.000 93.43131 101 PHE A O 1
ATOM 802 N N . ASP A 1 106 ? 20.58578 -9.61557 -23.02921 1.000 100.27295 102 ASP A N 1
ATOM 803 C CA . ASP A 1 106 ? 21.61752 -9.06547 -23.90840 1.000 104.54753 102 ASP A CA 1
ATOM 804 C C . ASP A 1 106 ? 21.07549 -8.76429 -25.30350 1.000 103.62407 102 ASP A C 1
ATOM 805 O O . ASP A 1 106 ? 21.29737 -7.67439 -25.84580 1.000 99.92726 102 ASP A O 1
ATOM 810 N N . SER A 1 107 ? 20.36610 -9.71821 -25.90307 1.000 104.97524 103 SER A N 1
ATOM 811 C CA . SER A 1 107 ? 19.83703 -9.55936 -27.25199 1.000 110.67742 103 SER A CA 1
ATOM 812 C C . SER A 1 107 ? 18.42167 -8.99451 -27.27403 1.000 106.68886 103 SER A C 1
ATOM 813 O O . SER A 1 107 ? 17.76117 -9.05274 -28.31802 1.000 112.93711 103 SER A O 1
ATOM 816 N N . GLY A 1 108 ? 17.94529 -8.44894 -26.15778 1.000 106.05816 104 GLY A N 1
ATOM 817 C CA . GLY A 1 108 ? 16.57518 -7.99160 -26.06788 1.000 100.53367 104 GLY A CA 1
ATOM 818 C C . GLY A 1 108 ? 15.62610 -9.10497 -25.67324 1.000 99.94585 104 GLY A C 1
ATOM 819 O O . GLY A 1 108 ? 15.99858 -10.26976 -25.50018 1.000 95.70625 104 GLY A O 1
ATOM 820 N N . ALA A 1 109 ? 14.35832 -8.72661 -25.52056 1.000 101.30211 105 ALA A N 1
ATOM 821 C CA . ALA A 1 109 ? 13.30040 -9.66525 -25.17547 1.000 95.32558 105 ALA A CA 1
ATOM 822 C C . ALA A 1 109 ? 12.58494 -10.20062 -26.40252 1.000 95.41464 105 ALA A C 1
ATOM 823 O O . ALA A 1 109 ? 11.54778 -10.85859 -26.26558 1.000 95.58462 105 ALA A O 1
ATOM 825 N N . LYS A 1 110 ? 13.12415 -9.93721 -27.59500 1.000 97.12955 106 LYS A N 1
ATOM 826 C CA . LYS A 1 110 ? 12.57578 -10.44349 -28.85232 1.000 94.38047 106 LYS A CA 1
ATOM 827 C C . LYS A 1 110 ? 11.12820 -10.00007 -29.04912 1.000 86.36251 106 LYS A C 1
ATOM 828 O O . LYS A 1 110 ? 10.28483 -10.76541 -29.51788 1.000 95.63230 106 LYS A O 1
ATOM 834 N N . GLY A 1 111 ? 10.83375 -8.75655 -28.68085 1.000 81.43956 107 GLY A N 1
ATOM 835 C CA . GLY A 1 111 ? 9.52555 -8.18451 -28.91516 1.000 81.70620 107 GLY A CA 1
ATOM 836 C C . GLY A 1 111 ? 8.53028 -8.32687 -27.78434 1.000 76.28623 107 GLY A C 1
ATOM 837 O O . GLY A 1 111 ? 7.36413 -7.95539 -27.96018 1.000 71.60815 107 GLY A O 1
ATOM 838 N N . SER A 1 112 ? 8.93617 -8.85652 -26.63773 1.000 66.17366 108 SER A N 1
ATOM 839 C CA . SER A 1 112 ? 8.01449 -8.96568 -25.51690 1.000 65.37227 108 SER A CA 1
ATOM 840 C C . SER A 1 112 ? 7.72383 -7.59106 -24.93561 1.000 74.69003 108 SER A C 1
ATOM 841 O O . SER A 1 112 ? 8.62966 -6.77488 -24.74180 1.000 75.72821 108 SER A O 1
ATOM 844 N N . LYS A 1 113 ? 6.44967 -7.33579 -24.64340 1.000 63.23889 109 LYS A N 1
ATOM 845 C CA . LYS A 1 113 ? 6.06472 -6.04982 -24.08364 1.000 67.27770 109 LYS A CA 1
ATOM 846 C C . LYS A 1 113 ? 5.90590 -6.07787 -22.57470 1.000 63.73962 109 LYS A C 1
ATOM 847 O O . LYS A 1 113 ? 5.82046 -5.01062 -21.96425 1.000 67.76285 109 LYS A O 1
ATOM 853 N N . ASN A 1 114 ? 5.84284 -7.26208 -21.96819 1.000 67.34514 110 ASN A N 1
ATOM 854 C CA . ASN A 1 114 ? 5.76937 -7.40268 -20.52187 1.000 68.80259 110 ASN A CA 1
ATOM 855 C C . ASN A 1 114 ? 6.72946 -8.48798 -20.05898 1.000 66.21588 110 ASN A C 1
ATOM 856 O O . ASN A 1 114 ? 7.18486 -9.32262 -20.84695 1.000 54.54987 110 ASN A O 1
ATOM 861 N N . PHE A 1 115 ? 7.02771 -8.44603 -18.75726 1.000 56.26874 111 PHE A N 1
ATOM 862 C CA . PHE A 1 115 ? 7.74604 -9.48608 -18.03303 1.000 63.14995 111 PHE A CA 1
ATOM 863 C C . PHE A 1 115 ? 6.84064 -10.01259 -16.93091 1.000 54.81551 111 PHE A C 1
ATOM 864 O O . PHE A 1 115 ? 6.23668 -9.22930 -16.19020 1.000 56.65155 111 PHE A O 1
ATOM 872 N N . ILE A 1 116 ? 6.73584 -11.32983 -16.83224 1.000 45.97818 112 ILE A N 1
ATOM 873 C CA . ILE A 1 116 ? 5.97840 -11.95244 -15.75780 1.000 47.63599 112 ILE A CA 1
ATOM 874 C C . ILE A 1 116 ? 6.95972 -12.16061 -14.61101 1.000 43.13402 112 ILE A C 1
ATOM 875 O O . ILE A 1 116 ? 7.95939 -12.87221 -14.76970 1.000 51.49234 112 ILE A O 1
ATOM 880 N N . THR A 1 117 ? 6.71512 -11.49730 -13.48736 1.000 49.53613 113 THR A N 1
ATOM 881 C CA . THR A 1 117 ? 7.61939 -11.55612 -12.34451 1.000 43.66235 113 THR A CA 1
ATOM 882 C C . THR A 1 117 ? 7.01292 -12.39110 -11.22701 1.000 56.88241 113 THR A C 1
ATOM 883 O O . THR A 1 117 ? 5.81727 -12.28656 -10.93592 1.000 54.36451 113 THR A O 1
ATOM 887 N N . SER A 1 118 ? 7.86166 -13.18853 -10.57976 1.000 48.55311 114 SER A N 1
ATOM 888 C CA . SER A 1 118 ? 7.43673 -14.11039 -9.53769 1.000 44.67867 114 SER A CA 1
ATOM 889 C C . SER A 1 118 ? 8.45032 -14.01919 -8.41270 1.000 42.88839 114 SER A C 1
ATOM 890 O O . SER A 1 118 ? 9.63083 -14.31088 -8.62408 1.000 41.96103 114 SER A O 1
ATOM 893 N N . ALA A 1 119 ? 7.99223 -13.60464 -7.23452 1.000 40.95809 115 ALA A N 1
ATOM 894 C CA . ALA A 1 119 ? 8.85122 -13.40754 -6.06793 1.000 37.98630 115 ALA A CA 1
ATOM 895 C C . ALA A 1 119 ? 8.43944 -14.38617 -4.97388 1.000 45.75286 115 ALA A C 1
ATOM 896 O O . ALA A 1 119 ? 7.32805 -14.29564 -4.44290 1.000 46.28702 115 ALA A O 1
ATOM 898 N N . SER A 1 120 ? 9.32888 -15.33070 -4.64934 1.000 41.13748 116 SER A N 1
ATOM 899 C CA . SER A 1 120 ? 9.13631 -16.27015 -3.55484 1.000 41.59199 116 SER A CA 1
ATOM 900 C C . SER A 1 120 ? 9.95140 -15.73897 -2.38731 1.000 42.55960 116 SER A C 1
ATOM 901 O O . SER A 1 120 ? 11.18670 -15.74429 -2.42587 1.000 41.19271 116 SER A O 1
ATOM 904 N N . LEU A 1 121 ? 9.26237 -15.24817 -1.37112 1.000 43.08578 117 LEU A N 1
ATOM 905 C CA . LEU A 1 121 ? 9.94230 -14.56581 -0.28109 1.000 36.48337 117 LEU A CA 1
ATOM 906 C C . LEU A 1 121 ? 10.16261 -15.43868 0.94439 1.000 51.65571 117 LEU A C 1
ATOM 907 O O . LEU A 1 121 ? 11.00109 -15.08719 1.79147 1.000 44.31891 117 LEU A O 1
ATOM 912 N N . GLY A 1 122 ? 9.44731 -16.55797 1.05628 1.000 48.60179 118 GLY A N 1
ATOM 913 C CA . GLY A 1 122 ? 9.60812 -17.39953 2.22778 1.000 44.63436 118 GLY A CA 1
ATOM 914 C C . GLY A 1 122 ? 9.24596 -16.63831 3.48946 1.000 47.14582 118 GLY A C 1
ATOM 915 O O . GLY A 1 122 ? 8.35923 -15.78487 3.49718 1.000 48.58185 118 GLY A O 1
ATOM 916 N N . THR A 1 123 ? 9.96684 -16.93577 4.56730 1.000 47.92975 119 THR A N 1
ATOM 917 C CA . THR A 1 123 ? 9.70727 -16.31798 5.86414 1.000 47.88704 119 THR A CA 1
ATOM 918 C C . THR A 1 123 ? 10.40694 -14.97080 5.93569 1.000 42.33950 119 THR A C 1
ATOM 919 O O . THR A 1 123 ? 11.62487 -14.88777 5.74422 1.000 44.63232 119 THR A O 1
ATOM 923 N N . VAL A 1 124 ? 9.63094 -13.92270 6.19417 1.000 44.54773 120 VAL A N 1
ATOM 924 C CA . VAL A 1 124 ? 10.12208 -12.57292 6.42986 1.000 41.94073 120 VAL A CA 1
ATOM 925 C C . VAL A 1 124 ? 9.98106 -12.26881 7.91722 1.000 43.79563 120 VAL A C 1
ATOM 926 O O . VAL A 1 124 ? 8.93593 -12.54981 8.52184 1.000 49.14400 120 VAL A O 1
ATOM 930 N N . VAL A 1 125 ? 11.03654 -11.68783 8.49492 1.000 44.12508 121 VAL A N 1
ATOM 931 C CA . VAL A 1 125 ? 11.15292 -11.39715 9.91872 1.000 47.07722 121 VAL A CA 1
ATOM 932 C C . VAL A 1 125 ? 11.21249 -9.88630 10.12262 1.000 46.07814 121 VAL A C 1
ATOM 933 O O . VAL A 1 125 ? 11.52054 -9.11797 9.20803 1.000 42.88029 121 VAL A O 1
ATOM 937 N N . LYS A 1 126 ? 10.94487 -9.46324 11.35590 1.000 43.12587 122 LYS A N 1
ATOM 938 C CA . LYS A 1 126 ? 10.98122 -8.05365 11.72415 1.000 36.37945 122 LYS A CA 1
ATOM 939 C C . LYS A 1 126 ? 12.10380 -7.81633 12.72442 1.000 43.84745 122 LYS A C 1
ATOM 940 O O . LYS A 1 126 ? 12.12558 -8.42856 13.79935 1.000 41.67796 122 LYS A O 1
ATOM 946 N N . ALA A 1 127 ? 13.02463 -6.92894 12.36628 1.000 39.16777 123 ALA A N 1
ATOM 947 C CA . ALA A 1 127 ? 14.11483 -6.48687 13.21460 1.000 38.95264 123 ALA A CA 1
ATOM 948 C C . ALA A 1 127 ? 13.76789 -5.13042 13.81957 1.000 39.87736 123 ALA A C 1
ATOM 949 O O . ALA A 1 127 ? 13.20214 -4.25783 13.15119 1.000 36.93275 123 ALA A O 1
ATOM 951 N N . GLU A 1 128 ? 14.08651 -4.96341 15.09536 1.000 38.63133 124 GLU A N 1
ATOM 952 C CA . GLU A 1 128 ? 13.73920 -3.73753 15.79488 1.000 38.67989 124 GLU A CA 1
ATOM 953 C C . GLU A 1 128 ? 14.63632 -3.64070 17.02364 1.000 39.37045 124 GLU A C 1
ATOM 954 O O . GLU A 1 128 ? 15.36504 -4.57761 17.35231 1.000 40.86215 124 GLU A O 1
ATOM 960 N N . THR A 1 129 ? 14.59529 -2.49067 17.68577 1.000 39.92040 125 THR A N 1
ATOM 961 C CA . THR A 1 129 ? 15.36452 -2.33348 18.91626 1.000 40.52994 125 THR A CA 1
ATOM 962 C C . THR A 1 129 ? 14.74169 -3.16474 20.03440 1.000 44.50373 125 THR A C 1
ATOM 963 O O . THR A 1 129 ? 13.54737 -3.47032 20.00977 1.000 46.63913 125 THR A O 1
ATOM 967 N N . ILE A 1 130 ? 15.57073 -3.55425 21.01594 1.000 47.25297 126 ILE A N 1
ATOM 968 C CA . ILE A 1 130 ? 15.05065 -4.27507 22.17866 1.000 56.86705 126 ILE A CA 1
ATOM 969 C C . ILE A 1 130 ? 14.03702 -3.41467 22.91952 1.000 56.46352 126 ILE A C 1
ATOM 970 O O . ILE A 1 130 ? 12.95999 -3.88247 23.31064 1.000 55.98248 126 ILE A O 1
ATOM 975 N N . ASP A 1 131 ? 14.37775 -2.14683 23.14435 1.000 47.38275 127 ASP A N 1
ATOM 976 C CA . ASP A 1 131 ? 13.54396 -1.24847 23.94780 1.000 50.69491 127 ASP A CA 1
ATOM 977 C C . ASP A 1 131 ? 13.55980 0.13515 23.29617 1.000 51.22716 127 ASP A C 1
ATOM 978 O O . ASP A 1 131 ? 14.41828 0.96579 23.60792 1.000 50.74112 127 ASP A O 1
ATOM 983 N N . ILE A 1 132 ? 12.58621 0.38457 22.41264 1.000 51.41964 128 ILE A N 1
ATOM 984 C CA . ILE A 1 132 ? 12.53428 1.66230 21.70131 1.000 46.74856 128 ILE A CA 1
ATOM 985 C C . ILE A 1 132 ? 12.33478 2.81546 22.67608 1.000 47.35936 128 ILE A C 1
ATOM 986 O O . ILE A 1 132 ? 12.75779 3.95092 22.40714 1.000 46.34666 128 ILE A O 1
ATOM 991 N N . THR A 1 133 ? 11.72464 2.54180 23.83340 1.000 50.00365 129 THR A N 1
ATOM 992 C CA . THR A 1 133 ? 11.52048 3.58496 24.83362 1.000 45.06147 129 THR A CA 1
ATOM 993 C C . THR A 1 133 ? 12.85798 4.14943 25.30928 1.000 51.94186 129 THR A C 1
ATOM 994 O O . THR A 1 133 ? 13.03641 5.37281 25.38853 1.000 48.64218 129 THR A O 1
ATOM 998 N N . LYS A 1 134 ? 13.81841 3.26679 25.62044 1.000 50.73733 130 LYS A N 1
ATOM 999 C CA . LYS A 1 134 ? 15.13489 3.71650 26.07904 1.000 48.32626 130 LYS A CA 1
ATOM 1000 C C . LYS A 1 134 ? 15.87382 4.52444 25.01086 1.000 45.72705 130 LYS A C 1
ATOM 1001 O O . LYS A 1 134 ? 16.58761 5.48998 25.33242 1.000 46.96998 130 LYS A O 1
ATOM 1007 N N . VAL A 1 135 ? 15.71056 4.15980 23.73584 1.000 43.45410 131 VAL A N 1
ATOM 1008 C CA . VAL A 1 135 ? 16.36681 4.91094 22.66894 1.000 44.27928 131 VAL A CA 1
ATOM 1009 C C . VAL A 1 135 ? 15.75460 6.30276 22.54350 1.000 43.38437 131 VAL A C 1
ATOM 1010 O O . VAL A 1 135 ? 16.47103 7.30774 22.45204 1.000 45.11712 131 VAL A O 1
ATOM 1014 N N . LEU A 1 136 ? 14.42241 6.38274 22.53767 1.000 42.11374 132 LEU A N 1
ATOM 1015 C CA . LEU A 1 136 ? 13.76476 7.68781 22.52214 1.000 38.31987 132 LEU A CA 1
ATOM 1016 C C . LEU A 1 136 ? 14.18703 8.54296 23.71648 1.000 43.64097 132 LEU A C 1
ATOM 1017 O O . LEU A 1 136 ? 14.35612 9.76499 23.59277 1.000 42.98326 132 LEU A O 1
ATOM 1022 N N . ALA A 1 137 ? 14.35697 7.92012 24.88560 1.000 47.73171 133 ALA A N 1
ATOM 1023 C CA . ALA A 1 137 ? 14.81860 8.66685 26.05189 1.000 39.61355 133 ALA A CA 1
ATOM 1024 C C . ALA A 1 137 ? 16.20779 9.25250 25.81889 1.000 50.31717 133 ALA A C 1
ATOM 1025 O O . ALA A 1 137 ? 16.47381 10.41460 26.17303 1.000 49.03188 133 ALA A O 1
ATOM 1027 N N . LYS A 1 138 ? 17.11013 8.46108 25.21942 1.000 47.36642 134 LYS A N 1
ATOM 1028 C CA . LYS A 1 138 ? 18.43970 8.98599 24.91728 1.000 47.67076 134 LYS A CA 1
ATOM 1029 C C . LYS A 1 138 ? 18.36053 10.13162 23.91524 1.000 48.32867 134 LYS A C 1
ATOM 1030 O O . LYS A 1 138 ? 19.07561 11.13081 24.05137 1.000 55.94216 134 LYS A O 1
ATOM 1036 N N . VAL A 1 139 ? 17.50509 10.00403 22.89697 1.000 48.48895 135 VAL A N 1
ATOM 1037 C CA . VAL A 1 139 ? 17.31029 11.11467 21.96342 1.000 42.85069 135 VAL A CA 1
ATOM 1038 C C . VAL A 1 139 ? 16.89759 12.37981 22.71349 1.000 49.25369 135 VAL A C 1
ATOM 1039 O O . VAL A 1 139 ? 17.37170 13.48128 22.41124 1.000 46.60311 135 VAL A O 1
ATOM 1043 N N . ARG A 1 140 ? 16.03097 12.24035 23.72109 1.000 43.23286 136 ARG A N 1
ATOM 1044 C CA . ARG A 1 140 ? 15.65085 13.40913 24.51458 1.000 45.39998 136 ARG A CA 1
ATOM 1045 C C . ARG A 1 140 ? 16.83261 13.97821 25.28714 1.000 48.83234 136 ARG A C 1
ATOM 1046 O O . ARG A 1 140 ? 16.91388 15.19657 25.49827 1.000 45.04384 136 ARG A O 1
ATOM 1054 N N . THR A 1 141 ? 17.75110 13.12662 25.73301 1.000 48.83570 137 THR A N 1
ATOM 1055 C CA . THR A 1 141 ? 18.76896 13.61647 26.65248 1.000 50.66517 137 THR A CA 1
ATOM 1056 C C . THR A 1 141 ? 20.09646 13.96868 25.99107 1.000 60.28139 137 THR A C 1
ATOM 1057 O O . THR A 1 141 ? 20.79550 14.84830 26.49505 1.000 56.48601 137 THR A O 1
ATOM 1061 N N . ALA A 1 142 ? 20.46628 13.34204 24.87046 1.000 52.19923 138 ALA A N 1
ATOM 1062 C CA . ALA A 1 142 ? 21.83075 13.48318 24.37827 1.000 64.58066 138 ALA A CA 1
ATOM 1063 C C . ALA A 1 142 ? 21.97342 14.67976 23.43375 1.000 61.29154 138 ALA A C 1
ATOM 1064 O O . ALA A 1 142 ? 21.00722 15.37314 23.10113 1.000 62.70910 138 ALA A O 1
ATOM 1066 N N . LYS A 1 143 ? 23.21174 14.92604 23.00376 1.000 56.65115 139 LYS A N 1
ATOM 1067 C CA . LYS A 1 143 ? 23.53334 15.95123 22.02304 1.000 54.84724 139 LYS A CA 1
ATOM 1068 C C . LYS A 1 143 ? 24.30986 15.31050 20.88041 1.000 60.73045 139 LYS A C 1
ATOM 1069 O O . LYS A 1 143 ? 24.83734 14.20171 21.00353 1.000 63.77861 139 LYS A O 1
ATOM 1075 N N . ALA A 1 144 ? 24.38787 16.02594 19.76599 1.000 51.87930 140 ALA A N 1
ATOM 1076 C CA . ALA A 1 144 ? 25.08674 15.53173 18.59030 1.000 53.79307 140 ALA A CA 1
ATOM 1077 C C . ALA A 1 144 ? 26.55434 15.93442 18.64513 1.000 65.16936 140 ALA A C 1
ATOM 1078 O O . ALA A 1 144 ? 26.88233 17.07360 18.98764 1.000 64.66632 140 ALA A O 1
ATOM 1080 N N . LYS A 1 145 ? 27.43644 14.99226 18.30385 1.000 67.47166 141 LYS A N 1
ATOM 1081 C CA . LYS A 1 145 ? 28.87477 15.25442 18.29191 1.000 68.93678 141 LYS A CA 1
ATOM 1082 C C . LYS A 1 145 ? 29.22739 16.12114 17.09241 1.000 72.23235 141 LYS A C 1
ATOM 1083 O O . LYS A 1 145 ? 29.19650 15.65024 15.95222 1.000 67.41117 141 LYS A O 1
ATOM 1089 N N . VAL A 1 146 ? 29.59748 17.37848 17.34390 1.000 77.46580 142 VAL A N 1
ATOM 1090 C CA . VAL A 1 146 ? 30.06146 18.24032 16.26485 1.000 76.35747 142 VAL A CA 1
ATOM 1091 C C . VAL A 1 146 ? 31.29513 17.66070 15.57881 1.000 78.39794 142 VAL A C 1
ATOM 1092 O O . VAL A 1 146 ? 31.54678 17.96120 14.40603 1.000 79.74522 142 VAL A O 1
ATOM 1096 N N . GLU A 1 147 ? 32.06768 16.81973 16.27966 1.000 74.62280 143 GLU A N 1
ATOM 1097 C CA . GLU A 1 147 ? 33.19713 16.14272 15.64788 1.000 80.10454 143 GLU A CA 1
ATOM 1098 C C . GLU A 1 147 ? 32.76057 15.35554 14.42314 1.000 79.27320 143 GLU A C 1
ATOM 1099 O O . GLU A 1 147 ? 33.51055 15.26704 13.44427 1.000 80.51648 143 GLU A O 1
ATOM 1105 N N . ASN A 1 148 ? 31.56016 14.78097 14.45464 1.000 79.33548 144 ASN A N 1
ATOM 1106 C CA . ASN A 1 148 ? 31.11814 13.92835 13.36203 1.000 74.00552 144 ASN A CA 1
ATOM 1107 C C . ASN A 1 148 ? 30.92614 14.73653 12.08340 1.000 69.50995 144 ASN A C 1
ATOM 1108 O O . ASN A 1 148 ? 30.31345 15.80926 12.08399 1.000 72.34473 144 ASN A O 1
ATOM 1113 N N . ASP A 1 149 ? 31.44669 14.19681 10.98545 1.000 66.61684 145 ASP A N 1
ATOM 1114 C CA . ASP A 1 149 ? 31.45854 14.92627 9.72412 1.000 71.29237 145 ASP A CA 1
ATOM 1115 C C . ASP A 1 149 ? 30.05363 15.02112 9.12913 1.000 69.17132 145 ASP A C 1
ATOM 1116 O O . ASP A 1 149 ? 29.66854 16.06481 8.57856 1.000 72.68626 145 ASP A O 1
ATOM 1121 N N . LEU A 1 150 ? 29.27065 13.94260 9.23317 1.000 62.05852 146 LEU A N 1
ATOM 1122 C CA . LEU A 1 150 ? 27.86459 14.00665 8.83647 1.000 62.76145 146 LEU A CA 1
ATOM 1123 C C . LEU A 1 150 ? 27.10694 15.03105 9.67513 1.000 59.63993 146 LEU A C 1
ATOM 1124 O O . LEU A 1 150 ? 26.30868 15.81413 9.14930 1.000 58.72901 146 LEU A O 1
ATOM 1129 N N . VAL A 1 151 ? 27.36318 15.04859 10.98079 1.000 54.46496 147 VAL A N 1
ATOM 1130 C CA . VAL A 1 151 ? 26.71714 16.00979 11.87150 1.000 53.32909 147 VAL A CA 1
ATOM 1131 C C . VAL A 1 151 ? 27.05773 17.44136 11.46297 1.000 54.34157 147 VAL A C 1
ATOM 1132 O O . VAL A 1 151 ? 26.17097 18.29655 11.33932 1.000 57.01262 147 VAL A O 1
ATOM 1136 N N . SER A 1 152 ? 28.34897 17.72172 11.24421 1.000 63.97374 148 SER A N 1
ATOM 1137 C CA . SER A 1 152 ? 28.76931 19.05599 10.81516 1.000 58.57740 148 SER A CA 1
ATOM 1138 C C . SER A 1 152 ? 28.07879 19.45873 9.51845 1.000 71.57382 148 SER A C 1
ATOM 1139 O O . SER A 1 152 ? 27.53612 20.56891 9.40442 1.000 73.79800 148 SER A O 1
ATOM 1142 N N . ARG A 1 153 ? 28.09023 18.56211 8.52654 1.000 62.81974 149 ARG A N 1
ATOM 1143 C CA . ARG A 1 153 ? 27.48360 18.88412 7.23982 1.000 66.89454 149 ARG A CA 1
ATOM 1144 C C . ARG A 1 153 ? 25.99174 19.13945 7.38937 1.000 66.11250 149 ARG A C 1
ATOM 1145 O O . ARG A 1 153 ? 25.44362 20.04778 6.75519 1.000 68.14775 149 ARG A O 1
ATOM 1153 N N . VAL A 1 154 ? 25.31859 18.35083 8.22941 1.000 62.69990 150 VAL A N 1
ATOM 1154 C CA . VAL A 1 154 ? 23.88461 18.52907 8.42488 1.000 57.91297 150 VAL A CA 1
ATOM 1155 C C . VAL A 1 154 ? 23.60406 19.87660 9.06416 1.000 61.22574 150 VAL A C 1
ATOM 1156 O O . VAL A 1 154 ? 22.65469 20.57446 8.69085 1.000 64.82357 150 VAL A O 1
ATOM 1168 N N . LYS A 1 156 ? 25.39735 22.59861 8.96534 1.000 68.27018 152 LYS A N 1
ATOM 1169 C CA . LYS A 1 156 ? 25.71816 23.74303 8.11797 1.000 76.12157 152 LYS A CA 1
ATOM 1170 C C . LYS A 1 156 ? 24.82559 23.84733 6.88186 1.000 80.43971 152 LYS A C 1
ATOM 1171 O O . LYS A 1 156 ? 24.58269 24.95952 6.39792 1.000 79.09844 152 LYS A O 1
ATOM 1177 N N . THR A 1 157 ? 24.33257 22.72636 6.35818 1.000 80.55266 153 THR A N 1
ATOM 1178 C CA . THR A 1 157 ? 23.48024 22.70684 5.17571 1.000 86.90991 153 THR A CA 1
ATOM 1179 C C . THR A 1 157 ? 22.01931 22.56356 5.58921 1.000 83.98845 153 THR A C 1
ATOM 1180 O O . THR A 1 157 ? 21.70401 21.94707 6.60778 1.000 82.61396 153 THR A O 1
ATOM 1184 N N . LYS A 1 158 ? 21.12415 23.14128 4.79091 1.000 78.47366 154 LYS A N 1
ATOM 1185 C CA . LYS A 1 158 ? 19.69622 23.00533 5.03391 1.000 77.99011 154 LYS A CA 1
ATOM 1186 C C . LYS A 1 158 ? 19.03925 21.93153 4.17751 1.000 87.73158 154 LYS A C 1
ATOM 1187 O O . LYS A 1 158 ? 17.86761 21.61224 4.40965 1.000 84.38345 154 LYS A O 1
ATOM 1193 N N . ARG A 1 159 ? 19.75644 21.36390 3.20795 1.000 79.43008 155 ARG A N 1
ATOM 1194 C CA . ARG A 1 159 ? 19.18786 20.37909 2.29815 1.000 82.99885 155 ARG A CA 1
ATOM 1195 C C . ARG A 1 159 ? 19.50377 18.94229 2.69114 1.000 76.50724 155 ARG A C 1
ATOM 1196 O O . ARG A 1 159 ? 19.00648 18.01601 2.04437 1.000 77.35864 155 ARG A O 1
ATOM 1204 N N . LEU A 1 160 ? 20.31004 18.73081 3.72470 1.000 66.04828 156 LEU A N 1
ATOM 1205 C CA . LEU A 1 160 ? 20.56956 17.40039 4.25209 1.000 52.79553 156 LEU A CA 1
ATOM 1206 C C . LEU A 1 160 ? 19.64065 17.16225 5.43479 1.000 51.43494 156 LEU A C 1
ATOM 1207 O O . LEU A 1 160 ? 19.68313 17.90928 6.41803 1.000 49.09441 156 LEU A O 1
ATOM 1212 N N . CYS A 1 161 ? 18.80973 16.12882 5.34419 1.000 42.49405 157 CYS A N 1
ATOM 1213 C CA . CYS A 1 161 ? 17.92015 15.74169 6.43412 1.000 47.27572 157 CYS A CA 1
ATOM 1214 C C . CYS A 1 161 ? 18.28664 14.33353 6.88551 1.000 50.55799 157 CYS A C 1
ATOM 1215 O O . CYS A 1 161 ? 18.63623 13.48937 6.06455 1.000 47.79149 157 CYS A O 1
ATOM 1218 N N . LEU A 1 162 ? 18.23697 14.07542 8.18703 1.000 36.87234 158 LEU A N 1
ATOM 1219 C CA . LEU A 1 162 ? 18.61009 12.76363 8.69448 1.000 38.59049 158 LEU A CA 1
ATOM 1220 C C . LEU A 1 162 ? 17.38476 11.91323 9.02919 1.000 32.12432 158 LEU A C 1
ATOM 1221 O O . LEU A 1 162 ? 16.32221 12.41973 9.39759 1.000 33.72258 158 LEU A O 1
ATOM 1226 N N . GLY A 1 163 ? 17.55712 10.61065 8.90812 1.000 31.24372 159 GLY A N 1
ATOM 1227 C CA . GLY A 1 163 ? 16.53036 9.66200 9.30485 1.000 28.29184 159 GLY A CA 1
ATOM 1228 C C . GLY A 1 163 ? 17.13141 8.57736 10.17214 1.000 35.23803 159 GLY A C 1
ATOM 1229 O O . GLY A 1 163 ? 18.27798 8.18305 9.98649 1.000 32.40833 159 GLY A O 1
ATOM 1230 N N . LEU A 1 164 ? 16.34936 8.11245 11.13837 1.000 32.93919 160 LEU A N 1
ATOM 1231 C CA . LEU A 1 164 ? 16.75451 7.03659 12.02862 1.000 30.37583 160 LEU A CA 1
ATOM 1232 C C . LEU A 1 164 ? 15.89381 5.82713 11.71580 1.000 27.14181 160 LEU A C 1
ATOM 1233 O O . LEU A 1 164 ? 14.67564 5.87496 11.90803 1.000 30.37711 160 LEU A O 1
ATOM 1238 N N . VAL A 1 165 ? 16.51604 4.74623 11.23915 1.000 29.20370 161 VAL A N 1
ATOM 1239 C CA . VAL A 1 165 ? 15.76337 3.52388 10.97996 1.000 27.18522 161 VAL A CA 1
ATOM 1240 C C . VAL A 1 165 ? 15.38611 2.87892 12.29873 1.000 33.38453 161 VAL A C 1
ATOM 1241 O O . VAL A 1 165 ? 16.23798 2.72025 13.18664 1.000 34.67256 161 VAL A O 1
ATOM 1245 N N . VAL A 1 166 ? 14.12153 2.48226 12.43877 1.000 32.30200 162 VAL A N 1
ATOM 1246 C CA . VAL A 1 166 ? 13.69396 1.88124 13.69961 1.000 34.98906 162 VAL A CA 1
ATOM 1247 C C . VAL A 1 166 ? 13.17098 0.46029 13.54949 1.000 38.63760 162 VAL A C 1
ATOM 1248 O O . VAL A 1 166 ? 13.17094 -0.28897 14.54291 1.000 32.36757 162 VAL A O 1
ATOM 1252 N N . GLU A 1 167 ? 12.73040 0.03978 12.36401 1.000 33.77541 163 GLU A N 1
ATOM 1253 C CA . GLU A 1 167 ? 12.24218 -1.31715 12.14677 1.000 27.97436 163 GLU A CA 1
ATOM 1254 C C . GLU A 1 167 ? 12.56158 -1.70801 10.71538 1.000 34.15383 163 GLU A C 1
ATOM 1255 O O . GLU A 1 167 ? 12.43910 -0.87560 9.81525 1.000 30.60247 163 GLU A O 1
ATOM 1261 N N . THR A 1 168 ? 1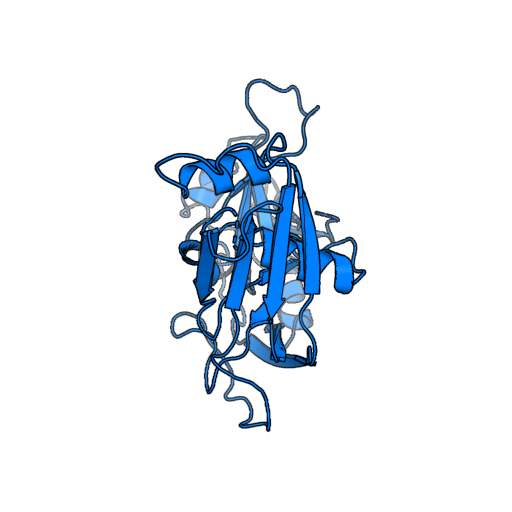2.94044 -2.97334 10.51892 1.000 35.42234 164 THR A N 1
ATOM 1262 C CA . THR A 1 168 ? 13.34678 -3.49064 9.20859 1.000 29.76175 164 THR A CA 1
ATOM 1263 C C . THR A 1 168 ? 12.74744 -4.86399 8.97453 1.000 32.27866 164 THR A C 1
ATOM 1264 O O . THR A 1 168 ? 12.87199 -5.74826 9.82111 1.000 36.35849 164 THR A O 1
ATOM 1268 N N . ALA A 1 169 ? 12.12410 -5.05906 7.81617 1.000 33.61458 165 ALA A N 1
ATOM 1269 C CA . ALA A 1 169 ? 11.66464 -6.38055 7.41961 1.000 35.41998 165 ALA A CA 1
ATOM 1270 C C . ALA A 1 169 ? 12.72369 -7.03936 6.54423 1.000 34.96175 165 ALA A C 1
ATOM 1271 O O . ALA A 1 169 ? 13.17518 -6.44677 5.56330 1.000 34.89350 165 ALA A O 1
ATOM 1273 N N . CYS A 1 170 ? 13.12310 -8.25782 6.90190 1.000 36.07362 166 CYS A N 1
ATOM 1274 C CA . CYS A 1 170 ? 14.22444 -8.93216 6.22322 1.000 35.45977 166 CYS A CA 1
ATOM 1275 C C . CYS A 1 170 ? 13.81210 -10.34931 5.86869 1.000 37.28357 166 CYS A C 1
ATOM 1276 O O . CYS A 1 170 ? 12.94154 -10.92804 6.52000 1.000 40.38926 166 CYS A O 1
ATOM 1279 N N . VAL A 1 171 ? 14.43780 -10.92308 4.83513 1.000 35.85936 167 VAL A N 1
ATOM 1280 C CA . VAL A 1 171 ? 14.25667 -12.35262 4.62753 1.000 36.27118 167 VAL A CA 1
ATOM 1281 C C . VAL A 1 171 ? 15.02675 -13.09454 5.71651 1.000 40.08829 167 VAL A C 1
ATOM 1282 O O . VAL A 1 171 ? 16.09859 -12.65713 6.16663 1.000 43.27464 167 VAL A O 1
ATOM 1286 N N . ALA A 1 172 ? 14.46537 -14.21314 6.16269 1.000 42.21551 168 ALA A N 1
ATOM 1287 C CA . ALA A 1 172 ? 14.95224 -14.89249 7.35470 1.000 43.57808 168 ALA A CA 1
ATOM 1288 C C . ALA A 1 172 ? 16.38607 -15.38857 7.17751 1.000 52.60011 168 ALA A C 1
ATOM 1289 O O . ALA A 1 172 ? 16.87562 -15.59738 6.06373 1.000 46.50592 168 ALA A O 1
ATOM 1291 N N . ALA A 1 173 ? 17.06091 -15.57938 8.31132 1.000 46.12526 169 ALA A N 1
ATOM 1292 C CA . ALA A 1 173 ? 18.37942 -16.18786 8.34853 1.000 47.71295 169 ALA A CA 1
ATOM 1293 C C . ALA A 1 173 ? 18.40690 -17.24133 9.44668 1.000 54.88724 169 ALA A C 1
ATOM 1294 O O . ALA A 1 173 ? 17.61618 -17.20030 10.39190 1.000 53.17638 169 ALA A O 1
ATOM 1296 N N . ALA A 1 174 ? 19.32736 -18.19569 9.30503 1.000 55.31573 170 ALA A N 1
ATOM 1297 C CA . ALA A 1 174 ? 19.43011 -19.27475 10.28264 1.000 66.79706 170 ALA A CA 1
ATOM 1298 C C . ALA A 1 174 ? 19.77569 -18.73236 11.66199 1.000 67.08887 170 ALA A C 1
ATOM 1299 O O . ALA A 1 174 ? 19.16302 -19.11529 12.66489 1.000 85.27270 170 ALA A O 1
ATOM 1301 N N . GLY A 1 175 ? 20.75485 -17.83475 11.73141 1.000 64.45136 171 GLY A N 1
ATOM 1302 C CA . GLY A 1 175 ? 21.12265 -17.21897 12.99102 1.000 74.66783 171 GLY A CA 1
ATOM 1303 C C . GLY A 1 175 ? 20.96862 -15.71348 12.95560 1.000 67.88868 171 GLY A C 1
ATOM 1304 O O . GLY A 1 175 ? 19.94977 -15.20151 12.47635 1.000 65.82251 171 GLY A O 1
ATOM 1305 N N . LYS A 1 176 ? 21.97475 -14.99935 13.46193 1.000 61.67476 172 LYS A N 1
ATOM 1306 C CA . LYS A 1 176 ? 21.95102 -13.54355 13.45335 1.000 51.99426 172 LYS A CA 1
ATOM 1307 C C . LYS A 1 176 ? 21.78826 -13.02950 12.02948 1.000 62.56088 172 LYS A C 1
ATOM 1308 O O . LYS A 1 176 ? 22.39826 -13.55356 11.09401 1.000 55.06958 172 LYS A O 1
ATOM 1314 N N . LEU A 1 177 ? 20.94400 -12.00273 11.86972 1.000 50.12485 173 LEU A N 1
ATOM 1315 C CA . LEU A 1 177 ? 20.71489 -11.42219 10.54863 1.000 52.66383 173 LEU A CA 1
ATOM 1316 C C . LEU A 1 177 ? 21.97760 -10.76043 10.00381 1.000 53.88540 173 LEU A C 1
ATOM 1317 O O . LEU A 1 177 ? 22.25389 -10.83675 8.79975 1.000 52.95654 173 LEU A O 1
ATOM 1322 N N . THR A 1 178 ? 22.74627 -10.09330 10.86537 1.000 51.99202 174 THR A N 1
ATOM 1323 C CA . THR A 1 178 ? 24.02341 -9.50817 10.47665 1.000 52.01864 174 THR A CA 1
ATOM 1324 C C . THR A 1 178 ? 25.06005 -9.78690 11.55628 1.000 66.04117 174 THR A C 1
ATOM 1325 O O . THR A 1 178 ? 24.72670 -10.08520 12.70663 1.000 57.91808 174 THR A O 1
ATOM 1329 N N . GLU A 1 179 ? 26.33290 -9.67098 11.17026 1.000 62.84125 175 GLU A N 1
ATOM 1330 C CA . GLU A 1 179 ? 27.42859 -9.71514 12.12968 1.000 65.26413 175 GLU A CA 1
ATOM 1331 C C . GLU A 1 179 ? 27.78711 -8.33772 12.67019 1.000 59.33782 175 GLU A C 1
ATOM 1332 O O . GLU A 1 179 ? 28.28779 -8.23296 13.79605 1.000 64.43288 175 GLU A O 1
ATOM 1338 N N . ALA A 1 180 ? 27.52722 -7.27854 11.89985 1.000 55.37568 176 ALA A N 1
ATOM 1339 C CA . ALA A 1 180 ? 27.93844 -5.93841 12.30694 1.000 56.43607 176 ALA A CA 1
ATOM 1340 C C . ALA A 1 180 ? 27.06218 -5.39600 13.43097 1.000 49.92717 176 ALA A C 1
ATOM 1341 O O . ALA A 1 180 ? 27.55815 -4.71354 14.33280 1.000 59.98407 176 ALA A O 1
ATOM 1343 N N . ASP A 1 181 ? 25.76565 -5.69099 13.40316 1.000 44.38366 177 ASP A N 1
ATOM 1344 C CA . ASP A 1 181 ? 24.85538 -5.16460 14.40790 1.000 44.84150 177 ASP A CA 1
ATOM 1345 C C . ASP A 1 181 ? 24.86039 -6.05106 15.65068 1.000 48.78184 177 ASP A C 1
ATOM 1346 O O . ASP A 1 181 ? 25.37492 -7.17113 15.64680 1.000 55.90826 177 ASP A O 1
ATOM 1351 N N . ASN A 1 182 ? 24.27790 -5.53350 16.73116 1.000 49.10656 178 ASN A N 1
ATOM 1352 C CA . ASN A 1 182 ? 24.37187 -6.15651 18.05347 1.000 51.40314 178 ASN A CA 1
ATOM 1353 C C . ASN A 1 182 ? 23.03746 -6.82066 18.40180 1.000 57.42666 178 ASN A C 1
ATOM 1354 O O . ASN A 1 182 ? 22.13587 -6.18467 18.94674 1.000 62.86282 178 ASN A O 1
ATOM 1359 N N . TRP A 1 183 ? 22.92990 -8.11885 18.12150 1.000 55.81336 179 TRP A N 1
ATOM 1360 C CA . TRP A 1 183 ? 21.66677 -8.83966 18.23156 1.000 59.54560 179 TRP A CA 1
ATOM 1361 C C . TRP A 1 183 ? 21.62178 -9.64930 19.51504 1.000 67.70477 179 TRP A C 1
ATOM 1362 O O . TRP A 1 183 ? 22.63321 -10.21608 19.93914 1.000 65.04385 179 TRP A O 1
ATOM 1373 N N . GLU A 1 184 ? 20.44330 -9.70881 20.12502 1.000 58.77292 180 GLU A N 1
ATOM 1374 C CA . GLU A 1 184 ? 20.18819 -10.76322 21.09061 1.000 73.77514 180 GLU A CA 1
ATOM 1375 C C . GLU A 1 184 ? 20.08994 -12.09257 20.35153 1.000 81.98487 180 GLU A C 1
ATOM 1376 O O . GLU A 1 184 ? 19.73718 -12.14463 19.16822 1.000 79.65858 180 GLU A O 1
ATOM 1382 N N . ILE A 1 185 ? 20.41844 -13.17470 21.05267 1.000 84.14488 181 ILE A N 1
ATOM 1383 C CA . ILE A 1 185 ? 20.29654 -14.50478 20.46540 1.000 94.64587 181 ILE A CA 1
ATOM 1384 C C . ILE A 1 185 ? 18.81814 -14.85977 20.36930 1.000 92.03111 181 ILE A C 1
ATOM 1385 O O . ILE A 1 185 ? 18.11313 -14.92303 21.38276 1.000 99.17256 181 ILE A O 1
ATOM 1390 N N . SER A 1 186 ? 18.34057 -15.08932 19.14684 1.000 92.09476 182 SER A N 1
ATOM 1391 C CA . SER A 1 186 ? 16.91809 -15.31896 18.91537 1.000 99.22162 182 SER A CA 1
ATOM 1392 C C . SER A 1 186 ? 16.55989 -16.78972 19.10721 1.000 107.19841 182 SER A C 1
ATOM 1393 O O . SER A 1 186 ? 17.02736 -17.43048 20.05519 1.000 104.19640 182 SER A O 1
ATOM 1396 N N . GLY A 1 187 ? 15.73074 -17.32859 18.22219 1.000 108.87507 183 GLY A N 1
ATOM 1397 C CA . GLY A 1 187 ? 15.29329 -18.70416 18.33274 1.000 117.73771 183 GLY A CA 1
ATOM 1398 C C . GLY A 1 187 ? 15.38538 -19.42392 17.00453 1.000 123.92048 183 GLY A C 1
ATOM 1399 O O . GLY A 1 187 ? 15.33053 -18.81583 15.93536 1.000 123.46264 183 GLY A O 1
ATOM 1400 N N . HIS A 1 188 ? 15.52911 -20.74622 17.09029 1.000 133.93962 184 HIS A N 1
ATOM 1401 C CA . HIS A 1 188 ? 15.63552 -21.59264 15.90074 1.000 139.07470 184 HIS A CA 1
ATOM 1402 C C . HIS A 1 188 ? 14.25201 -22.13238 15.53715 1.000 137.74379 184 HIS A C 1
ATOM 1403 O O . HIS A 1 188 ? 13.94736 -23.32080 15.65880 1.000 137.04789 184 HIS A O 1
ATOM 1410 N N . THR A 1 189 ? 13.40564 -21.21214 15.08140 1.000 133.65664 185 THR A N 1
ATOM 1411 C CA . THR A 1 189 ? 12.03937 -21.55124 14.72540 1.000 126.78805 185 THR A CA 1
ATOM 1412 C C . THR A 1 189 ? 11.99847 -22.31354 13.40262 1.000 126.69566 185 THR A C 1
ATOM 1413 O O . THR A 1 189 ? 12.93422 -22.27608 12.59715 1.000 121.72926 185 THR A O 1
ATOM 1417 N N . ASN A 1 190 ? 10.88770 -23.01806 13.18941 1.000 130.16726 186 ASN A N 1
ATOM 1418 C CA . ASN A 1 190 ? 10.63870 -23.74023 11.94268 1.000 124.25596 186 ASN A CA 1
ATOM 1419 C C . ASN A 1 190 ? 10.21615 -22.72469 10.89136 1.000 115.49148 186 ASN A C 1
ATOM 1420 O O . ASN A 1 190 ? 9.03885 -22.38984 10.75357 1.000 115.39432 186 ASN A O 1
ATOM 1425 N N . ALA A 1 191 ? 11.19097 -22.22266 10.13964 1.000 109.49055 187 ALA A N 1
ATOM 1426 C CA . ALA A 1 191 ? 10.92652 -21.21787 9.12387 1.000 103.90753 187 ALA A CA 1
ATOM 1427 C C . ALA A 1 191 ? 11.66615 -21.58436 7.84564 1.000 91.25030 187 ALA A C 1
ATOM 1428 O O . ALA A 1 191 ? 12.58850 -22.40378 7.84704 1.000 95.80035 187 ALA A O 1
ATOM 1430 N N . ASN A 1 192 ? 11.23594 -20.97323 6.74552 1.000 89.24680 188 ASN A N 1
ATOM 1431 C CA . ASN A 1 192 ? 11.88989 -21.16179 5.45711 1.000 91.55929 188 ASN A CA 1
ATOM 1432 C C . ASN A 1 192 ? 13.05478 -20.18544 5.34790 1.000 86.06477 188 ASN A C 1
ATOM 1433 O O . ASN A 1 192 ? 12.85007 -18.96644 5.32782 1.000 79.11708 188 ASN A O 1
ATOM 1438 N N . ILE A 1 193 ? 14.27366 -20.71831 5.28626 1.000 76.89455 189 ILE A N 1
ATOM 1439 C CA . ILE A 1 193 ? 15.48672 -19.91400 5.20171 1.000 75.53554 189 ILE A CA 1
ATOM 1440 C C . ILE A 1 193 ? 16.24443 -20.30393 3.93938 1.000 76.05421 189 ILE A C 1
ATOM 1441 O O . ILE A 1 193 ? 16.37106 -21.49232 3.62396 1.000 69.05175 189 ILE A O 1
ATOM 1446 N N . GLY A 1 194 ? 16.73133 -19.29727 3.21108 1.000 69.28487 190 GLY A N 1
ATOM 1447 C CA . GLY A 1 194 ? 17.60723 -19.53159 2.08030 1.000 67.09996 190 GLY A CA 1
ATOM 1448 C C . GLY A 1 194 ? 16.92699 -19.94971 0.80132 1.000 65.69923 190 GLY A C 1
ATOM 1449 O O . GLY A 1 194 ? 17.56930 -20.56981 -0.05246 1.000 77.70499 190 GLY A O 1
ATOM 1450 N N . GLU A 1 195 ? 15.64417 -19.63688 0.63258 1.000 62.97449 191 GLU A N 1
ATOM 1451 C CA . GLU A 1 195 ? 14.93620 -19.98593 -0.59116 1.000 54.14002 191 GLU A CA 1
ATOM 1452 C C . GLU A 1 195 ? 14.30027 -18.78321 -1.26995 1.000 50.66476 191 GLU A C 1
ATOM 1453 O O . GLU A 1 195 ? 13.48214 -18.97047 -2.17622 1.000 52.09035 191 GLU A O 1
ATOM 1459 N N . ALA A 1 196 ? 14.64538 -17.55854 -0.86328 1.000 41.95477 192 ALA A N 1
ATOM 1460 C CA . ALA A 1 196 ? 14.02925 -16.37895 -1.46122 1.000 38.85030 192 ALA A CA 1
ATOM 1461 C C . ALA A 1 196 ? 14.60687 -16.12924 -2.84959 1.000 37.49657 192 ALA A C 1
ATOM 1462 O O . ALA A 1 196 ? 15.82444 -16.01774 -3.02327 1.000 37.73101 192 ALA A O 1
ATOM 1464 N N . VAL A 1 197 ? 13.73340 -16.04127 -3.84493 1.000 39.77978 193 VAL A N 1
ATOM 1465 C CA . VAL A 1 197 ? 14.17954 -15.96532 -5.22852 1.000 34.54493 193 VAL A CA 1
ATOM 1466 C C . VAL A 1 197 ? 13.17539 -15.12565 -6.00189 1.000 41.06124 193 VAL A C 1
ATOM 1467 O O . VAL A 1 197 ? 11.98238 -15.11317 -5.69528 1.000 38.86767 193 VAL A O 1
ATOM 1471 N N . VAL A 1 198 ? 13.66637 -14.40328 -7.00289 1.000 34.35222 194 VAL A N 1
ATOM 1472 C CA . VAL A 1 198 ? 12.81351 -13.60669 -7.87559 1.000 32.31181 194 VAL A CA 1
ATOM 1473 C C . VAL A 1 198 ? 13.14637 -13.97784 -9.30516 1.000 38.17615 194 VAL A C 1
ATOM 1474 O O . VAL A 1 198 ? 14.32286 -14.07942 -9.66322 1.000 36.70261 194 VAL A O 1
ATOM 1478 N N . THR A 1 199 ? 12.11620 -14.18274 -10.11976 1.000 37.73697 195 THR A N 1
ATOM 1479 C CA . THR A 1 199 ? 12.30494 -14.51008 -11.52018 1.000 38.11721 195 THR A CA 1
ATOM 1480 C C . THR A 1 199 ? 11.48605 -13.54492 -12.35813 1.000 41.23039 195 THR A C 1
ATOM 1481 O O . THR A 1 199 ? 10.44737 -13.04597 -11.91596 1.000 42.50069 195 THR A O 1
ATOM 1485 N N . ALA A 1 200 ? 11.98499 -13.27201 -13.56370 1.000 41.25207 196 ALA A N 1
ATOM 1486 C CA . ALA A 1 200 ? 11.27096 -12.49137 -14.56558 1.000 40.52365 196 ALA A CA 1
ATOM 1487 C C . ALA A 1 200 ? 11.36753 -13.23413 -15.89024 1.000 38.70785 196 ALA A C 1
ATOM 1488 O O . ALA A 1 200 ? 12.45864 -13.65053 -16.29517 1.000 44.33760 196 ALA A O 1
ATOM 1490 N N . THR A 1 201 ? 10.22976 -13.40210 -16.55879 1.000 43.95921 197 THR A N 1
ATOM 1491 C CA . THR A 1 201 ? 10.15288 -14.16682 -17.79651 1.000 43.66524 197 THR A CA 1
ATOM 1492 C C . THR A 1 201 ? 9.54888 -13.30481 -18.89151 1.000 46.40592 197 THR A C 1
ATOM 1493 O O . THR A 1 201 ? 8.59873 -12.56152 -18.64317 1.000 49.87906 197 THR A O 1
ATOM 1497 N N . ALA A 1 202 ? 10.09545 -13.41585 -20.10455 1.000 51.64158 198 ALA A N 1
ATOM 1498 C CA . ALA A 1 202 ? 9.53067 -12.71113 -21.24804 1.000 53.28877 198 ALA A CA 1
ATOM 1499 C C . ALA A 1 202 ? 8.12320 -13.22167 -21.52929 1.000 54.51900 198 ALA A C 1
ATOM 1500 O O . ALA A 1 202 ? 7.88900 -14.43386 -21.56247 1.000 50.82704 198 ALA A O 1
ATOM 1502 N N . GLU A 1 203 ? 7.17948 -12.29023 -21.70894 1.000 52.83119 199 GLU A N 1
ATOM 1503 C CA . GLU A 1 203 ? 5.79236 -12.67830 -21.93864 1.000 53.81711 199 GLU A CA 1
ATOM 1504 C C . GLU A 1 203 ? 5.66792 -13.62294 -23.12828 1.000 55.87113 199 GLU A C 1
ATOM 1505 O O . GLU A 1 203 ? 4.84479 -14.54400 -23.10481 1.000 56.67069 199 GLU A O 1
ATOM 1511 N N . LEU A 1 204 ? 6.51841 -13.44888 -24.13715 1.000 59.96222 200 LEU A N 1
ATOM 1512 C CA . LEU A 1 204 ? 6.41601 -14.17381 -25.39940 1.000 60.35300 200 LEU A CA 1
ATOM 1513 C C . LEU A 1 204 ? 7.42258 -15.31585 -25.52760 1.000 59.07307 200 LEU A C 1
ATOM 1514 O O . LEU A 1 204 ? 7.50853 -15.93387 -26.59828 1.000 61.58283 200 LEU A O 1
ATOM 1519 N N . ASP A 1 205 ? 8.19389 -15.61399 -24.47973 1.000 55.52678 201 ASP A N 1
ATOM 1520 C CA . ASP A 1 205 ? 9.09413 -16.76468 -24.52479 1.000 54.52859 201 ASP A CA 1
ATOM 1521 C C . ASP A 1 205 ? 9.30658 -17.26348 -23.10347 1.000 54.47239 201 ASP A C 1
ATOM 1522 O O . ASP A 1 205 ? 10.03395 -16.63331 -22.33118 1.000 52.39951 201 ASP A O 1
ATOM 1527 N N . LYS A 1 206 ? 8.68941 -18.40037 -22.76421 1.000 59.25377 202 LYS A N 1
ATOM 1528 C CA . LYS A 1 206 ? 8.88193 -18.95392 -21.42582 1.000 54.67113 202 LYS A CA 1
ATOM 1529 C C . LYS A 1 206 ? 10.32017 -19.39027 -21.18926 1.000 57.58744 202 LYS A C 1
ATOM 1530 O O . LYS A 1 206 ? 10.72760 -19.54730 -20.03581 1.000 55.47935 202 LYS A O 1
ATOM 1536 N N . ASN A 1 207 ? 11.10517 -19.57910 -22.24237 1.000 53.07716 203 ASN A N 1
ATOM 1537 C CA . ASN A 1 207 ? 12.49781 -19.97738 -22.08852 1.000 55.97646 203 ASN A CA 1
ATOM 1538 C C . ASN A 1 207 ? 13.44804 -18.79209 -21.98729 1.000 56.37883 203 ASN A C 1
ATOM 1539 O O . ASN A 1 207 ? 14.66188 -18.99335 -21.91125 1.000 65.20277 203 ASN A O 1
ATOM 1544 N N . LEU A 1 208 ? 12.93120 -17.57338 -21.97490 1.000 53.47106 204 LEU A N 1
ATOM 1545 C CA . LEU A 1 208 ? 13.73137 -16.36103 -21.83724 1.000 55.66815 204 LEU A CA 1
ATOM 1546 C C . LEU A 1 208 ? 13.43935 -15.80397 -20.45062 1.000 47.37519 204 LEU A C 1
ATOM 1547 O O . LEU A 1 208 ? 12.44331 -15.10483 -20.25385 1.000 51.74518 204 LEU A O 1
ATOM 1552 N N . SER A 1 209 ? 14.29652 -16.12173 -19.48130 1.000 46.65487 205 SER A N 1
ATOM 1553 C CA . SER A 1 209 ? 14.07055 -15.69165 -18.11017 1.000 46.60917 205 SER A CA 1
ATOM 1554 C C . SER A 1 209 ? 15.39049 -15.30758 -17.46220 1.000 45.30701 205 SER A C 1
ATOM 1555 O O . SER A 1 209 ? 16.47195 -15.68995 -17.92089 1.000 45.10874 205 SER A O 1
ATOM 1558 N N . ARG A 1 210 ? 15.27149 -14.53092 -16.38616 1.000 51.12880 206 ARG A N 1
ATOM 1559 C CA . ARG A 1 210 ? 16.37227 -14.22951 -15.48157 1.000 44.64675 206 ARG A CA 1
ATOM 1560 C C . ARG A 1 210 ? 15.89752 -14.45039 -14.05315 1.000 39.65070 206 ARG A C 1
ATOM 1561 O O . ARG A 1 210 ? 14.70090 -14.40914 -13.75888 1.000 43.97098 206 ARG A O 1
ATOM 1569 N N . LYS A 1 211 ? 16.85103 -14.67874 -13.15920 1.000 42.31125 207 LYS A N 1
ATOM 1570 C CA . LYS A 1 211 ? 16.50659 -15.06276 -11.79872 1.000 39.93069 207 LYS A CA 1
ATOM 1571 C C . LYS A 1 211 ? 17.61299 -14.61670 -10.85804 1.000 34.81164 207 LYS A C 1
ATOM 1572 O O . LYS A 1 211 ? 18.79678 -14.74330 -11.18352 1.000 38.39301 207 LYS A O 1
ATOM 1578 N N . ILE A 1 212 ? 17.22423 -14.11724 -9.68422 1.000 40.06625 208 ILE A N 1
ATOM 1579 C CA . ILE A 1 212 ? 18.18298 -13.75159 -8.64862 1.000 39.79350 208 ILE A CA 1
ATOM 1580 C C . ILE A 1 212 ? 17.77405 -14.42309 -7.35090 1.000 32.78852 208 ILE A C 1
ATOM 1581 O O . ILE A 1 212 ? 16.58248 -14.55212 -7.04724 1.000 36.43969 208 ILE A O 1
ATOM 1586 N N . GLU A 1 213 ? 18.76656 -14.84089 -6.58699 1.000 37.54501 209 GLU A N 1
ATOM 1587 C CA . GLU A 1 213 ? 18.53810 -15.27653 -5.22103 1.000 37.90725 209 GLU A CA 1
ATOM 1588 C C . GLU A 1 213 ? 18.67747 -14.07724 -4.29929 1.000 42.69901 209 GLU A C 1
ATOM 1589 O O . GLU A 1 213 ? 19.53459 -13.21689 -4.51343 1.000 42.94410 209 GLU A O 1
ATOM 1595 N N . ILE A 1 214 ? 17.81747 -14.01085 -3.28631 1.000 37.91246 210 ILE A N 1
ATOM 1596 C CA . ILE A 1 214 ? 17.90074 -12.98894 -2.24806 1.000 35.74308 210 ILE A CA 1
ATOM 1597 C C . ILE A 1 214 ? 18.54507 -13.64645 -1.03067 1.000 41.75402 210 ILE A C 1
ATOM 1598 O O . ILE A 1 214 ? 17.93399 -14.55139 -0.43660 1.000 39.47499 210 ILE A O 1
ATOM 1603 N N . PRO A 1 215 ? 19.75374 -13.24038 -0.64030 1.000 38.82260 211 PRO A N 1
ATOM 1604 C CA . PRO A 1 215 ? 20.48314 -13.98635 0.37836 1.000 44.07003 211 PRO A CA 1
ATOM 1605 C C . PRO A 1 215 ? 19.77806 -13.92031 1.72038 1.000 45.25811 211 PRO A C 1
ATOM 1606 O O . PRO A 1 215 ? 19.11416 -12.91955 2.04170 1.000 41.86321 211 PRO A O 1
ATOM 1610 N N . PRO A 1 216 ? 19.90286 -14.96497 2.54146 1.000 48.46909 212 PRO A N 1
ATOM 1611 C CA . PRO A 1 216 ? 19.34278 -14.91865 3.89561 1.000 44.24779 212 PRO A CA 1
ATOM 1612 C C . PRO A 1 216 ? 19.81003 -13.67262 4.63816 1.000 41.21263 212 PRO A C 1
ATOM 1613 O O . PRO A 1 216 ? 20.96310 -13.25472 4.52364 1.000 45.97951 212 PRO A O 1
ATOM 1617 N N . GLY A 1 217 ? 18.89232 -13.06025 5.38026 1.000 41.79209 213 GLY A N 1
ATOM 1618 C CA . GLY A 1 217 ? 19.19277 -11.86724 6.14150 1.000 42.76826 213 GLY A CA 1
ATOM 1619 C C . GLY A 1 217 ? 19.00161 -10.55961 5.40696 1.000 38.90314 213 GLY A C 1
ATOM 1620 O O . GLY A 1 217 ? 19.10164 -9.50007 6.02854 1.000 38.03457 213 GLY A O 1
ATOM 1621 N N . THR A 1 218 ? 18.71071 -10.58290 4.10853 1.000 37.80542 214 THR A N 1
ATOM 1622 C CA . THR A 1 218 ? 18.62120 -9.33286 3.36307 1.000 32.91962 214 THR A CA 1
ATOM 1623 C C . THR A 1 218 ? 17.41862 -8.50305 3.79961 1.000 30.37737 214 THR A C 1
ATOM 1624 O O . THR A 1 218 ? 16.28391 -8.99815 3.85875 1.000 32.48437 214 THR A O 1
ATOM 1628 N N . ALA A 1 219 ? 17.67025 -7.22657 4.07227 1.000 29.82010 215 ALA A N 1
ATOM 1629 C CA . ALA A 1 219 ? 16.60825 -6.28722 4.38257 1.000 29.16443 215 ALA A CA 1
ATOM 1630 C C . ALA A 1 219 ? 15.82094 -5.95234 3.12283 1.000 29.60610 215 ALA A C 1
ATOM 1631 O O . ALA A 1 219 ? 16.41028 -5.62417 2.09364 1.000 33.32322 215 ALA A O 1
ATOM 1633 N N . LEU A 1 220 ? 14.49126 -6.02170 3.21083 1.000 30.33437 216 LEU A N 1
ATOM 1634 C CA . LEU A 1 220 ? 13.61140 -5.66032 2.09839 1.000 32.69715 216 LEU A CA 1
ATOM 1635 C C . LEU A 1 220 ? 12.97191 -4.28181 2.23432 1.000 34.36086 216 LEU A C 1
ATOM 1636 O O . LEU A 1 220 ? 12.85642 -3.55100 1.24233 1.000 31.56381 216 LEU A O 1
ATOM 1641 N N . ALA A 1 221 ? 12.52598 -3.90282 3.43259 1.000 29.02812 217 ALA A N 1
ATOM 1642 C CA .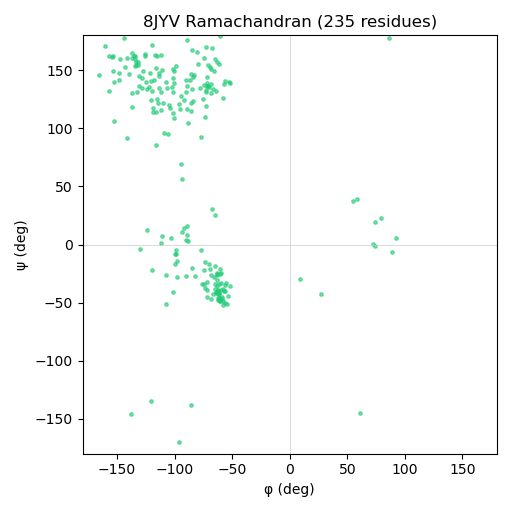 ALA A 1 221 ? 11.82580 -2.64095 3.62023 1.000 25.32814 217 ALA A CA 1
ATOM 1643 C C . ALA A 1 221 ? 12.03200 -2.21319 5.06159 1.000 27.69115 217 ALA A C 1
ATOM 1644 O O . ALA A 1 221 ? 12.38803 -3.02882 5.91044 1.000 26.59224 217 ALA A O 1
ATOM 1646 N N . TYR A 1 222 ? 11.81452 -0.93055 5.32545 1.000 28.07046 218 TYR A N 1
ATOM 1647 C CA . TYR A 1 222 ? 12.08715 -0.40680 6.66432 1.000 28.29900 218 TYR A CA 1
ATOM 1648 C C . TYR A 1 222 ? 11.19542 0.79804 6.92442 1.000 36.35120 218 TYR A C 1
ATOM 1649 O O . TYR A 1 222 ? 10.64494 1.41127 5.99800 1.000 33.25567 218 TYR A O 1
ATOM 1658 N N . SER A 1 223 ? 11.06697 1.14410 8.20467 1.000 31.80497 219 SER A N 1
ATOM 1659 C CA . SER A 1 223 ? 10.43767 2.39484 8.57994 1.000 30.84521 219 SER A CA 1
ATOM 1660 C C . SER A 1 223 ? 11.43168 3.21544 9.38569 1.000 31.72851 219 SER A C 1
ATOM 1661 O O . SER A 1 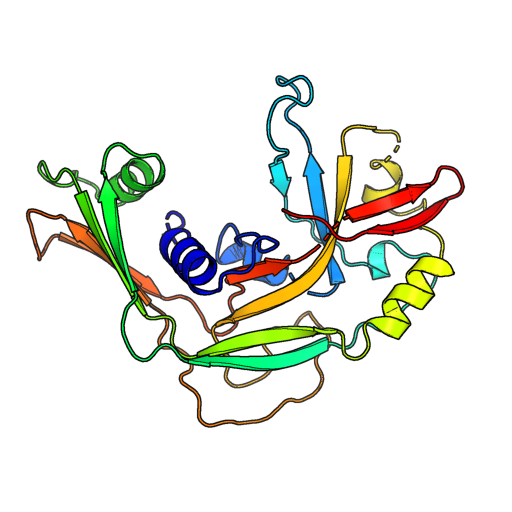223 ? 12.29192 2.66768 10.09427 1.000 30.50927 219 SER A O 1
ATOM 1664 N N . PHE A 1 224 ? 11.33825 4.53976 9.24948 1.000 29.88696 220 PHE A N 1
ATOM 1665 C CA . PHE A 1 224 ? 12.29784 5.42337 9.89674 1.000 30.67140 220 PHE A CA 1
ATOM 1666 C C . PHE A 1 224 ? 11.57707 6.61581 10.50678 1.000 33.60532 220 PHE A C 1
ATOM 1667 O O . PHE A 1 224 ? 10.44200 6.94004 10.14368 1.000 33.67619 220 PHE A O 1
ATOM 1683 N N . ASP A 1 226 ? 12.08530 10.79270 11.27000 1.000 36.06260 222 ASP A N 1
ATOM 1684 C CA . ASP A 1 226 ? 12.87647 11.95960 10.92507 1.000 32.59395 222 ASP A CA 1
ATOM 1685 C C . ASP A 1 226 ? 13.65646 12.36664 12.15731 1.000 35.47183 222 ASP A C 1
ATOM 1686 O O . ASP A 1 226 ? 13.11713 12.35635 13.26818 1.000 36.60230 222 ASP A O 1
ATOM 1691 N N . LEU A 1 227 ? 14.93796 12.65250 11.97429 1.000 34.42733 223 LEU A N 1
ATOM 1692 C CA . LEU A 1 227 ? 15.81860 13.01329 13.07549 1.000 35.90865 223 LEU A CA 1
ATOM 1693 C C . LEU A 1 227 ? 16.33524 14.41857 12.81478 1.000 39.61787 223 LEU A C 1
ATOM 1694 O O . LEU A 1 227 ? 17.04517 14.65366 11.82949 1.000 39.82995 223 LEU A O 1
ATOM 1699 N N . GLU A 1 228 ? 15.94116 15.35440 13.66946 1.000 30.88996 224 GLU A N 1
ATOM 1700 C CA . GLU A 1 228 ? 16.32780 16.74731 13.58031 1.000 35.53994 224 GLU A CA 1
ATOM 1701 C C . GLU A 1 228 ? 17.41708 17.04647 14.60112 1.000 44.98865 224 GLU A C 1
ATOM 1702 O O . GLU A 1 228 ? 17.33029 16.63470 15.76615 1.000 41.75833 224 GLU A O 1
ATOM 1708 N N . ILE A 1 229 ? 18.43378 17.77155 14.15343 1.000 39.22591 225 ILE A N 1
ATOM 1709 C CA . ILE A 1 229 ? 19.47294 18.32099 15.01029 1.000 40.05199 225 ILE A CA 1
ATOM 1710 C C . ILE A 1 229 ? 19.17896 19.80148 15.16562 1.000 45.64450 225 ILE A C 1
ATOM 1711 O O . ILE A 1 229 ? 19.21582 20.54890 14.18056 1.000 43.89771 225 ILE A O 1
ATOM 1716 N N . LEU A 1 230 ? 18.90565 20.23084 16.39777 1.000 42.41023 226 LEU A N 1
ATOM 1717 C CA . LEU A 1 230 ? 18.59215 21.62319 16.66165 1.000 48.32232 226 LEU A CA 1
ATOM 1718 C C . LEU A 1 230 ? 19.87568 22.45508 16.74635 1.000 52.33505 226 LEU A C 1
ATOM 1719 O O . LEU A 1 230 ? 20.98991 21.92909 16.85984 1.000 44.12563 226 LEU A O 1
ATOM 1724 N N . GLU A 1 231 ? 19.71001 23.78165 16.69461 1.000 49.26096 227 GLU A N 1
ATOM 1725 C CA . GLU A 1 231 ? 20.87654 24.65465 16.62674 1.000 52.95726 227 GLU A CA 1
ATOM 1726 C C . GLU A 1 231 ? 21.74464 24.53826 17.87117 1.000 54.58777 227 GLU A C 1
ATOM 1727 O O . GLU A 1 231 ? 22.95104 24.79985 17.80395 1.000 56.45487 227 GLU A O 1
ATOM 1733 N N . ASP A 1 232 ? 21.16308 24.12812 18.99656 1.000 54.49653 228 ASP A N 1
ATOM 1734 C CA . ASP A 1 232 ? 21.90706 23.91009 20.22467 1.000 55.67745 228 ASP A CA 1
ATOM 1735 C C . ASP A 1 232 ? 22.43942 22.48569 20.33999 1.000 59.24007 228 ASP A C 1
ATOM 1736 O O . ASP A 1 232 ? 22.80185 22.06338 21.44315 1.000 51.99652 228 ASP A O 1
ATOM 1741 N N . ARG A 1 233 ? 22.46280 21.73734 19.23447 1.000 49.29776 229 ARG A N 1
ATOM 1742 C CA . ARG A 1 233 ? 22.96144 20.36501 19.10935 1.000 50.78203 229 ARG A CA 1
ATOM 1743 C C . ARG A 1 233 ? 22.03731 19.31483 19.73353 1.000 51.88950 229 ARG A C 1
ATOM 1744 O O . ARG A 1 233 ? 22.34111 18.11723 19.65119 1.000 59.73804 229 ARG A O 1
ATOM 1752 N N . SER A 1 234 ? 20.91705 19.70881 20.33003 1.000 43.94734 230 SER A N 1
ATOM 1753 C CA . SER A 1 234 ? 19.96907 18.72591 20.83099 1.000 41.21339 230 SER A CA 1
ATOM 1754 C C . SER A 1 234 ? 19.23674 18.07039 19.66187 1.000 51.70060 230 SER A C 1
ATOM 1755 O O . SER A 1 234 ? 19.34843 18.49803 18.50562 1.000 45.37884 230 SER A O 1
ATOM 1758 N N . LEU A 1 235 ? 18.48813 17.00837 19.96582 1.000 40.49796 231 LEU A N 1
ATOM 1759 C CA . LEU A 1 235 ? 17.89657 16.16862 18.93032 1.000 45.41850 231 LEU A CA 1
ATOM 1760 C C . LEU A 1 235 ? 16.39242 16.04349 19.12160 1.000 49.99220 231 LEU A C 1
ATOM 1761 O O . LEU A 1 235 ? 15.84642 16.31511 20.19490 1.000 46.05582 231 LEU A O 1
ATOM 1766 N N . ARG A 1 236 ? 15.72679 15.61973 18.05342 1.000 38.67889 232 ARG A N 1
ATOM 1767 C CA . ARG A 1 236 ? 14.29882 15.33831 18.11728 1.000 38.24052 232 ARG A CA 1
ATOM 1768 C C . ARG A 1 236 ? 13.94802 14.38096 16.99297 1.000 43.24286 232 ARG A C 1
ATOM 1769 O O . ARG A 1 236 ? 14.36296 14.59882 15.85337 1.000 35.33885 232 ARG A O 1
ATOM 1777 N N . VAL A 1 237 ? 13.20652 13.31994 17.30419 1.000 39.80333 233 VAL A N 1
ATOM 1778 C CA . VAL A 1 237 ? 12.74079 12.40123 16.26345 1.000 35.67816 233 VAL A CA 1
ATOM 1779 C C . VAL A 1 237 ? 11.23279 12.55726 16.13011 1.000 40.38819 233 VAL A C 1
ATOM 1780 O O . VAL A 1 237 ? 10.53885 12.88486 17.09584 1.000 40.06503 233 VAL A O 1
ATOM 1784 N N . SER A 1 238 ? 10.72251 12.31290 14.92195 1.000 35.34233 234 SER A N 1
ATOM 1785 C CA . SER A 1 238 ? 9.28714 12.33881 14.67361 1.000 42.96447 234 SER A CA 1
ATOM 1786 C C . SER A 1 238 ? 8.95202 11.24034 13.68245 1.000 42.72706 234 SER A C 1
ATOM 1787 O O . SER A 1 238 ? 9.79551 10.84021 12.88640 1.000 39.76099 234 SER A O 1
ATOM 1790 N N . SER A 1 239 ? 7.72489 10.73702 13.73676 1.000 45.13259 235 SER A N 1
ATOM 1791 C CA . SER A 1 239 ? 7.34666 9.71094 12.77533 1.000 54.93305 235 SER A CA 1
ATOM 1792 C C .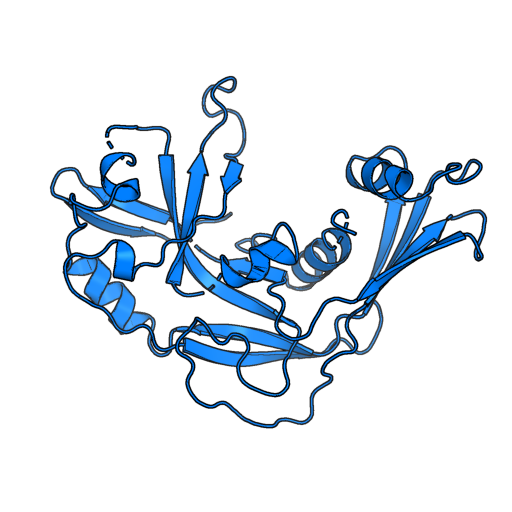 SER A 1 239 ? 7.26577 10.30971 11.37702 1.000 48.08420 235 SER A C 1
ATOM 1793 O O . SER A 1 239 ? 6.79214 11.43091 11.18887 1.000 57.31706 235 SER A O 1
ATOM 1796 N N . SER A 1 240 ? 7.77938 9.57944 10.40218 1.000 52.57647 236 SER A N 1
ATOM 1797 C CA . SER A 1 240 ? 7.73850 10.02089 9.02184 1.000 58.20065 236 SER A CA 1
ATOM 1798 C C . SER A 1 240 ? 6.53386 9.38598 8.32891 1.000 63.18486 236 SER A C 1
ATOM 1799 O O . SER A 1 240 ? 5.65541 8.79406 8.96552 1.000 76.25110 236 SER A O 1
ATOM 1802 N N . ALA A 1 241 ? 6.47932 9.51914 7.00865 1.000 68.13236 237 ALA A N 1
ATOM 1803 C CA . ALA A 1 241 ? 5.57351 8.72436 6.19859 1.000 72.19833 237 ALA A CA 1
ATOM 1804 C C . ALA A 1 241 ? 6.28233 8.07127 5.02156 1.000 81.56547 237 ALA A C 1
ATOM 1805 O O . ALA A 1 241 ? 5.65089 7.29733 4.29217 1.000 82.33383 237 ALA A O 1
ATOM 1807 N N . GLY A 1 242 ? 7.57147 8.34924 4.82622 1.000 77.12782 238 GLY A N 1
ATOM 1808 C CA . GLY A 1 242 ? 8.34132 7.78579 3.73091 1.000 72.78117 238 GLY A CA 1
ATOM 1809 C C . GLY A 1 242 ? 9.40631 8.73178 3.20354 1.000 67.08217 238 GLY A C 1
ATOM 1810 O O . GLY A 1 242 ? 9.89068 8.57538 2.08000 1.000 72.43082 238 GLY A O 1
#